Protein AF-A0A5N6JX85-F1 (afdb_monomer_lite)

pLDDT: mean 81.46, std 17.01, range [30.44, 97.75]

InterPro domains:
  IPR001138 Zn(2)Cys(6) fungal-type DNA-binding domain [PF00172] (10-37)
  IPR001138 Zn(2)Cys(6) fungal-type DNA-binding domain [PS50048] (9-37)
  IPR001138 Zn(2)Cys(6) fungal-type DNA-binding domain [SM00066] (4-48)
  IPR001138 Zn(2)Cys(6) fungal-type DNA-binding domain [cd00067] (6-37)
  IPR036864 Zn(2)-C6 fungal-type DNA-binding domain superfamily [G3DSA:4.10.240.10] (4-38)
  IPR036864 Zn(2)-C6 fungal-type DNA-binding domain superfamily [SSF57701] (8-40)

Sequence (309 aa):
MVGVATSKRCDNCRKRKKKCGEQRPSCAECIRSGWGCPGHLRFQSETLCASLLLQICELAVNVDKGKWSDLARGTAQLIQARGVHRYTDGFDLGMLESQLSYIVVQSAKSREDCFLHQPEWRVLLTTTSSWPSNAITPTELKSLKLRVELCSQLFQLPSILEEASSYDNRPSGSTSALDPILTNKTHRMYSNMKIWLHHAVEPHLISTPSNTTHDTIKYPDTIAGVVDCVANTTLLTLDKLLCLLYHGNISTHPINTLASPATVENWYRRASTAFEFVQTESTFAAKPLGIGISQFQSSIPKPLAMMNA

Foldseek 3Di:
DPDDPPDLAFPVCVVVVHDFCSDPPATPVCVVVVHDGPGHPLLDLVVLVVLVVVLLVLLVPDPDQPPSLPSLLVSLVSLPVNPLVSCDDQSSLVSVLVNLVSLLLNLLVVLHQRPCLDPSNVVSLVVGDPDPPVPDDPLVVLLSVLLSVLSNLSNCVSVLNSVLVVLVPDPPPDPQDQPVVSLVVLVVSLVVLVVCCVPRLQVSQQPDDDPDPDRDTHAPDLSSLLSLLVSLLSNLLSQQSNLCSVPVDPPPDQDPGPDDPVVNVVSVVRNVSSLVVNVVRDVSSNSVSVSSSCSSCVVDDDDPVVVVD

Secondary structure (DSSP, 8-state):
----------HHHHHTTPPP---SSS-HHHHHTT------GGGSHHHHHHHHHHHHHHHHH--SSSTTHHHHHHHHHHHHHH-GGG--SHHHHHHHHHHHHHHHHHHHHHT---GGGSHHHHHHTTS-----TTTS-HHHHHHHHHHHHHHHHHTTHHHHHHHHHHHHTS-TTS-----HHHHHHHHHHHHHHHHHIIIIIHHHH--S--SSSS-----SSHHHHHHHHHHHHHHHHHHHHHHHHHHSS--SSS---SS-HHHHHHHHHHHHHHHHHHHHH-HHHHHHHHHHHHHHHTTSPPPGGGT--

Organism: Monilinia laxa (NCBI:txid61186)

Radius of gyration: 22.37 Å; chains: 1; bounding box: 65×40×67 Å

Structure (mmCIF, N/CA/C/O backbone):
data_AF-A0A5N6JX85-F1
#
_entry.id   AF-A0A5N6JX85-F1
#
loop_
_atom_site.group_PDB
_atom_site.id
_atom_site.type_symbol
_atom_site.label_atom_id
_atom_site.label_alt_id
_atom_site.label_comp_id
_atom_site.label_asym_id
_atom_site.label_entity_id
_atom_site.label_seq_id
_atom_site.pdbx_PDB_ins_code
_atom_site.Cartn_x
_atom_site.Cartn_y
_atom_site.Cartn_z
_atom_site.occupancy
_atom_site.B_iso_or_equiv
_atom_site.auth_seq_id
_atom_site.auth_comp_id
_atom_site.auth_asym_id
_atom_site.auth_atom_id
_atom_site.pdbx_PDB_model_num
ATOM 1 N N . MET A 1 1 ? -27.010 -7.532 2.944 1.00 35.31 1 MET A N 1
ATOM 2 C CA . MET A 1 1 ? -26.350 -6.465 3.731 1.00 35.31 1 MET A CA 1
ATOM 3 C C . MET A 1 1 ? -27.315 -6.024 4.822 1.00 35.31 1 MET A C 1
ATOM 5 O O . MET A 1 1 ? -28.373 -5.504 4.497 1.00 35.31 1 MET A O 1
ATOM 9 N N . VAL A 1 2 ? -27.021 -6.315 6.089 1.00 36.50 2 VAL A N 1
ATOM 10 C CA . VAL A 1 2 ? -27.843 -5.860 7.226 1.00 36.50 2 VAL A CA 1
ATOM 11 C C . VAL A 1 2 ? -27.625 -4.351 7.386 1.00 36.50 2 VAL A C 1
ATOM 13 O O . VAL A 1 2 ? -26.490 -3.894 7.265 1.00 36.50 2 VAL A O 1
ATOM 16 N N . GLY A 1 3 ? -28.698 -3.577 7.577 1.00 35.12 3 GLY A N 1
ATOM 17 C CA . GLY A 1 3 ? -28.686 -2.111 7.529 1.00 35.12 3 GLY A CA 1
ATOM 18 C C . GLY A 1 3 ? -27.575 -1.481 8.373 1.00 35.12 3 GLY A C 1
ATOM 19 O O . GLY A 1 3 ? -27.566 -1.592 9.598 1.00 35.12 3 GLY A O 1
ATOM 20 N N . VAL A 1 4 ? -26.634 -0.807 7.708 1.00 51.16 4 VAL A N 1
ATOM 21 C CA . VAL A 1 4 ? -25.549 -0.074 8.365 1.00 51.16 4 VAL A CA 1
ATOM 22 C C . VAL A 1 4 ? -26.166 1.030 9.221 1.00 51.16 4 VAL A C 1
ATOM 24 O O . VAL A 1 4 ? -26.932 1.855 8.727 1.00 51.16 4 VAL A O 1
ATOM 27 N N . ALA A 1 5 ? -25.841 1.056 10.513 1.00 50.56 5 ALA A N 1
ATOM 28 C CA . ALA A 1 5 ? -26.326 2.089 11.419 1.00 50.56 5 ALA A CA 1
ATOM 29 C C . ALA A 1 5 ? -25.859 3.482 10.943 1.00 50.56 5 ALA A C 1
ATOM 31 O O . ALA A 1 5 ? -24.683 3.827 11.043 1.00 50.56 5 ALA A O 1
ATOM 32 N N . THR A 1 6 ? -26.793 4.294 10.442 1.00 59.19 6 THR A N 1
ATOM 33 C CA . THR A 1 6 ? -26.556 5.659 9.926 1.00 59.19 6 THR A CA 1
ATOM 34 C C . THR A 1 6 ? -26.497 6.728 11.022 1.00 59.19 6 THR A C 1
ATOM 36 O O . THR A 1 6 ? -26.183 7.889 10.765 1.00 59.19 6 THR A O 1
ATOM 39 N N . SER A 1 7 ? -26.810 6.363 12.266 1.00 69.44 7 SER A N 1
ATOM 40 C CA . SER A 1 7 ? -26.902 7.303 13.382 1.00 69.44 7 SER A CA 1
ATOM 41 C C . SER A 1 7 ? -25.519 7.737 13.866 1.00 69.44 7 SER A C 1
ATOM 43 O O . SER A 1 7 ? -24.867 6.969 14.559 1.00 69.44 7 SER A O 1
ATOM 45 N N . LYS A 1 8 ? -25.161 9.010 13.656 1.00 73.12 8 LYS A N 1
ATOM 46 C CA . LYS A 1 8 ? -23.950 9.673 14.192 1.00 73.12 8 LYS A CA 1
ATOM 47 C C . LYS A 1 8 ? -23.929 9.842 15.726 1.00 73.12 8 LYS A C 1
ATOM 49 O O . LYS A 1 8 ? -22.981 10.382 16.294 1.00 73.12 8 LYS A O 1
ATOM 54 N N . ARG A 1 9 ? -24.984 9.404 16.422 1.00 82.69 9 ARG A N 1
ATOM 55 C CA . ARG A 1 9 ? -25.127 9.533 17.879 1.00 82.69 9 ARG A CA 1
ATOM 56 C C . ARG A 1 9 ? -24.188 8.587 18.626 1.00 82.69 9 ARG A C 1
ATOM 58 O O . ARG A 1 9 ? -24.077 7.421 18.263 1.00 82.69 9 ARG A O 1
ATOM 65 N N . CYS A 1 10 ? -23.595 9.066 19.721 1.00 82.62 10 CYS A N 1
ATOM 66 C CA . CYS A 1 10 ? -22.880 8.196 20.649 1.00 82.62 10 CYS A CA 1
ATOM 67 C C . CYS A 1 10 ? -23.838 7.196 21.309 1.00 82.62 10 CYS A C 1
ATOM 69 O O . CYS A 1 10 ? -25.054 7.419 21.388 1.00 82.62 10 CYS A O 1
ATOM 71 N N . ASP A 1 11 ? -23.282 6.111 21.833 1.00 79.00 11 ASP A N 1
ATOM 72 C CA . ASP A 1 11 ? -24.075 5.014 22.381 1.00 79.00 11 ASP A CA 1
ATOM 73 C C . ASP A 1 11 ? -24.925 5.420 23.589 1.00 79.00 11 ASP A C 1
ATOM 75 O O . ASP A 1 11 ? -26.081 5.007 23.702 1.00 79.00 11 ASP A O 1
ATOM 79 N N . ASN A 1 12 ? -24.408 6.319 24.429 1.00 85.31 12 ASN A N 1
ATOM 80 C CA . ASN A 1 12 ? -25.157 6.884 25.550 1.00 85.31 12 ASN A CA 1
ATOM 81 C C . ASN A 1 12 ? -26.348 7.723 25.075 1.00 85.31 12 ASN A C 1
ATOM 83 O O . ASN A 1 12 ? -27.458 7.535 25.566 1.00 85.31 12 ASN A O 1
ATOM 87 N N . CYS A 1 13 ? -26.165 8.618 24.099 1.00 88.69 13 CYS A N 1
ATOM 88 C CA . CYS A 1 13 ? -27.271 9.407 23.545 1.00 88.69 13 CYS A CA 1
ATOM 89 C C . CYS A 1 13 ? -28.293 8.525 22.818 1.00 88.69 13 CYS A C 1
ATOM 91 O O . CYS A 1 13 ? -29.492 8.790 22.909 1.00 88.69 13 CYS A O 1
ATOM 93 N N . ARG A 1 14 ? -27.841 7.458 22.146 1.00 84.88 14 ARG A N 1
ATOM 94 C CA . ARG A 1 14 ? -28.710 6.469 21.497 1.00 84.88 14 ARG A CA 1
ATOM 95 C C . ARG A 1 14 ? -29.563 5.716 22.522 1.00 84.88 14 ARG A C 1
ATOM 97 O O . ARG A 1 14 ? -30.784 5.725 22.395 1.00 84.88 14 ARG A O 1
ATOM 104 N N . LYS A 1 15 ? -28.944 5.142 23.562 1.00 85.44 15 LYS A N 1
ATOM 105 C CA . LYS A 1 15 ? -29.638 4.432 24.656 1.00 85.44 15 LYS A CA 1
ATOM 106 C C . LYS A 1 15 ? -30.600 5.348 25.416 1.00 85.44 15 LYS A C 1
ATOM 108 O O . LYS A 1 15 ? -31.730 4.962 25.690 1.00 85.44 15 LYS A O 1
ATOM 113 N N . ARG A 1 16 ? -30.186 6.591 25.684 1.00 88.19 16 ARG A N 1
ATOM 114 C CA . ARG A 1 16 ? -30.999 7.610 26.374 1.00 88.19 16 ARG A CA 1
ATOM 115 C C . ARG A 1 16 ? -32.039 8.280 25.467 1.00 88.19 16 ARG A C 1
ATOM 117 O O . ARG A 1 16 ? -32.762 9.148 25.941 1.00 88.19 16 ARG A O 1
ATOM 124 N N . LYS A 1 17 ? -32.094 7.923 24.175 1.00 89.25 17 LYS A N 1
ATOM 125 C CA . LYS A 1 17 ? -32.973 8.520 23.152 1.00 89.25 17 LYS A CA 1
ATOM 126 C C . LYS A 1 17 ? -32.894 10.058 23.087 1.00 89.25 17 LYS A C 1
ATOM 128 O O . LYS A 1 17 ? -33.879 10.718 22.774 1.00 89.25 17 LYS A O 1
ATOM 133 N N . LYS A 1 18 ? -31.714 10.639 23.337 1.00 88.56 18 LYS A N 1
ATOM 134 C CA . LYS A 1 18 ? -31.466 12.093 23.268 1.00 88.56 18 LYS A CA 1
ATOM 135 C C . LYS A 1 18 ? -30.704 12.486 21.999 1.00 88.56 18 LYS A C 1
ATOM 137 O O . LYS A 1 18 ? -30.032 11.657 21.375 1.00 88.56 18 LYS A O 1
ATOM 142 N N . LYS A 1 19 ? -30.792 13.765 21.614 1.00 88.38 19 LYS A N 1
ATOM 143 C CA . LYS A 1 19 ? -29.980 14.330 20.525 1.00 88.38 19 LYS A CA 1
ATOM 144 C C . LYS A 1 19 ? -28.510 14.319 20.951 1.00 88.38 19 LYS A C 1
ATOM 146 O O . LYS A 1 19 ? -28.166 14.822 22.016 1.00 88.38 19 LYS A O 1
ATOM 151 N N . CYS A 1 20 ? -27.654 13.702 20.141 1.00 88.75 20 CYS A N 1
ATOM 152 C CA . CYS A 1 20 ? -26.216 13.745 20.371 1.00 88.75 20 CYS A CA 1
ATOM 153 C C . CYS A 1 20 ? -25.688 15.088 19.878 1.00 88.75 20 CYS A C 1
ATOM 155 O O . CYS A 1 20 ? -26.103 15.552 18.820 1.00 88.75 20 CYS A O 1
ATOM 157 N N . GLY A 1 21 ? -24.765 15.688 20.623 1.00 86.88 21 GLY A N 1
ATOM 158 C CA . GLY A 1 21 ? -24.060 16.872 20.139 1.00 86.88 21 GLY A CA 1
ATOM 159 C C . GLY A 1 21 ? -22.993 16.557 19.080 1.00 86.88 21 GLY A C 1
ATOM 160 O O . GLY A 1 21 ? -22.504 17.471 18.435 1.00 86.88 21 GLY A O 1
ATOM 161 N N . GLU A 1 22 ? -22.640 15.278 18.899 1.00 82.69 22 GLU A N 1
ATOM 162 C CA . GLU A 1 22 ? -21.688 14.772 17.889 1.00 82.69 22 GLU A CA 1
ATOM 163 C C . GLU A 1 22 ? -20.259 15.342 17.977 1.00 82.69 22 GLU A C 1
ATOM 165 O O . GLU A 1 22 ? -19.408 14.991 17.161 1.00 82.69 22 GLU A O 1
ATOM 170 N N . GLN A 1 23 ? -19.957 16.146 19.002 1.00 81.25 23 GLN A N 1
ATOM 171 C CA . GLN A 1 23 ? -18.601 16.622 19.259 1.00 81.25 23 GLN A CA 1
ATOM 172 C C . GLN A 1 23 ? -17.665 15.457 19.605 1.00 81.25 23 GLN A C 1
ATOM 174 O O . GLN A 1 23 ? -18.074 14.440 20.179 1.00 81.25 23 GLN A O 1
ATOM 179 N N . ARG A 1 24 ? -16.389 15.632 19.255 1.00 70.38 24 ARG A N 1
ATOM 180 C CA . ARG A 1 24 ? -15.295 14.692 19.523 1.00 70.38 24 ARG A CA 1
ATOM 181 C C . ARG A 1 24 ? -14.325 15.315 20.538 1.00 70.38 24 ARG A C 1
ATOM 183 O O . ARG A 1 24 ? -14.149 16.529 20.491 1.00 70.38 24 ARG A O 1
ATOM 190 N N . PRO A 1 25 ? -13.694 14.524 21.432 1.00 71.69 25 PRO A N 1
ATOM 191 C CA . PRO A 1 25 ? -13.845 13.073 21.632 1.00 71.69 25 PRO A CA 1
ATOM 192 C C . PRO A 1 25 ? -15.135 12.678 22.378 1.00 71.69 25 PRO A C 1
ATOM 194 O O . PRO A 1 25 ? -15.571 11.530 22.284 1.00 71.69 25 PRO A O 1
ATOM 197 N N . SER A 1 26 ? -15.775 13.638 23.048 1.00 83.31 26 SER A N 1
ATOM 198 C CA . SER A 1 26 ? -16.990 13.453 23.844 1.00 83.31 26 SER A CA 1
ATOM 199 C C . SER A 1 26 ? -18.080 14.423 23.404 1.00 83.31 26 SER A C 1
ATOM 201 O O . SER A 1 26 ? -17.808 15.601 23.181 1.00 83.31 26 SER A O 1
ATOM 203 N N . CYS A 1 27 ? -19.329 13.956 23.318 1.00 88.50 27 CYS A N 1
ATOM 204 C CA . CYS A 1 27 ? -20.438 14.834 22.961 1.00 88.50 27 CYS A CA 1
ATOM 205 C C . CYS A 1 27 ? -20.859 15.712 24.149 1.00 88.50 27 CYS A C 1
ATOM 207 O O . CYS A 1 27 ? -20.809 15.289 25.309 1.00 88.50 27 CYS A O 1
ATOM 209 N N . ALA A 1 28 ? -21.356 16.911 23.851 1.00 90.06 28 ALA A N 1
ATOM 210 C CA . ALA A 1 28 ? -21.779 17.893 24.844 1.00 90.06 28 ALA A CA 1
ATOM 211 C C . ALA A 1 28 ? -22.843 17.345 25.809 1.00 90.06 28 ALA A C 1
ATOM 213 O O . ALA A 1 28 ? -22.856 17.705 26.980 1.00 90.06 28 ALA A O 1
ATOM 214 N N . GLU A 1 29 ? -23.715 16.445 25.345 1.00 91.38 29 GLU A N 1
ATOM 215 C CA . GLU A 1 29 ? -24.760 15.850 26.184 1.00 91.38 29 GLU A CA 1
ATOM 216 C C . GLU A 1 29 ? -24.189 14.878 27.227 1.00 91.38 29 GLU A C 1
ATOM 218 O O . GLU A 1 29 ? -24.650 14.854 28.369 1.00 91.38 29 GLU A O 1
ATOM 223 N N . CYS A 1 30 ? -23.175 14.090 26.860 1.00 90.50 30 CYS A N 1
ATOM 224 C CA . CYS A 1 30 ? -22.483 13.212 27.801 1.00 90.50 30 CYS A CA 1
ATOM 225 C C . CYS A 1 30 ? -21.664 14.018 28.809 1.00 90.50 30 CYS A C 1
ATOM 227 O O . CYS A 1 30 ? -21.793 13.753 30.002 1.00 90.50 30 CYS A O 1
ATOM 229 N N . ILE A 1 31 ? -20.940 15.045 28.343 1.00 88.94 31 ILE A N 1
ATOM 230 C CA . ILE A 1 31 ? -20.183 15.967 29.206 1.00 88.94 31 ILE A CA 1
ATOM 231 C C . ILE A 1 31 ? -21.122 16.629 30.218 1.00 88.94 31 ILE A C 1
ATOM 233 O O . ILE A 1 31 ? -20.900 16.527 31.420 1.00 88.94 31 ILE A O 1
ATOM 237 N N . ARG A 1 32 ? -22.229 17.226 29.753 1.00 91.38 32 ARG A N 1
ATOM 238 C CA . ARG A 1 32 ? -23.202 17.905 30.625 1.00 91.38 32 ARG A CA 1
ATOM 239 C C . ARG A 1 32 ? -23.859 16.961 31.627 1.00 91.38 32 ARG A C 1
ATOM 241 O O . ARG A 1 32 ? -24.232 17.378 32.713 1.00 91.38 32 ARG A O 1
ATOM 248 N N . SER A 1 33 ? -24.026 15.694 31.258 1.00 89.50 33 SER A N 1
ATOM 249 C CA . SER A 1 33 ? -24.612 14.697 32.154 1.00 89.50 33 SER A CA 1
ATOM 250 C C . SER A 1 33 ? -23.603 14.118 33.155 1.00 89.50 33 SER A C 1
ATOM 252 O O . SER A 1 33 ? -24.020 13.339 34.005 1.00 89.50 33 SER A O 1
ATOM 254 N N . GLY A 1 34 ? -22.305 14.423 33.032 1.00 86.50 34 GLY A N 1
ATOM 255 C CA . GLY A 1 34 ? -21.243 13.827 33.852 1.00 86.50 34 GLY A CA 1
ATOM 256 C C . GLY A 1 34 ? -20.908 12.371 33.502 1.00 86.50 34 GLY A C 1
ATOM 257 O O . GLY A 1 34 ? -20.285 11.681 34.300 1.00 86.50 34 GLY A O 1
ATOM 258 N N . TRP A 1 35 ? -21.323 11.874 32.329 1.00 82.25 35 TRP A N 1
ATOM 259 C CA . TRP A 1 35 ? -21.053 10.494 31.902 1.00 82.25 35 TRP A CA 1
ATOM 260 C C . TRP A 1 35 ? -19.868 10.446 30.942 1.00 82.25 35 TRP A C 1
ATOM 262 O O . TRP A 1 35 ? -19.796 11.242 30.002 1.00 82.25 35 TRP A O 1
ATOM 272 N N . GLY A 1 36 ? -19.016 9.427 31.088 1.00 78.38 36 GLY A N 1
ATOM 273 C CA . GLY A 1 36 ? -18.031 9.078 30.067 1.00 78.38 36 GLY A CA 1
ATOM 274 C C . GLY A 1 36 ? -18.731 8.811 28.734 1.00 78.38 36 GLY A C 1
ATOM 275 O O . GLY A 1 36 ? -19.603 7.945 28.639 1.00 78.38 36 GLY A O 1
ATOM 276 N N . CYS A 1 37 ? -18.410 9.593 27.704 1.00 81.19 37 CYS A N 1
ATOM 277 C CA . CYS A 1 37 ? -18.964 9.388 26.373 1.00 81.19 37 CYS A CA 1
ATOM 278 C C . CYS A 1 37 ? -18.225 8.209 25.724 1.00 81.19 37 CYS A C 1
ATOM 280 O O . CYS A 1 37 ? -17.050 8.372 25.409 1.00 81.19 37 CYS A O 1
ATOM 282 N N . PRO A 1 38 ? -18.876 7.068 25.422 1.00 68.56 38 PRO A N 1
ATOM 283 C CA . PRO A 1 38 ? -18.222 5.940 24.744 1.00 68.56 38 PRO A CA 1
ATOM 284 C C . PRO A 1 38 ? -17.856 6.261 23.283 1.00 68.56 38 PRO A C 1
ATOM 286 O O . PRO A 1 38 ? -17.475 5.383 22.513 1.00 68.56 38 PRO A O 1
ATOM 289 N N . GLY A 1 39 ? -18.047 7.513 22.860 1.00 69.50 39 GLY A N 1
ATOM 290 C CA . GLY A 1 39 ? -18.007 7.908 21.469 1.00 69.50 39 GLY A CA 1
ATOM 291 C C . GLY A 1 39 ? -19.010 7.108 20.642 1.00 69.50 39 GLY A C 1
ATOM 292 O O . GLY A 1 39 ? -20.064 6.670 21.114 1.00 69.50 39 GLY A O 1
ATOM 293 N N . HIS A 1 40 ? -18.681 6.940 19.374 1.00 69.94 40 HIS A N 1
ATOM 294 C CA . HIS A 1 40 ? -19.443 6.119 18.452 1.00 69.94 40 HIS A CA 1
ATOM 295 C C . HIS A 1 40 ? -18.774 4.740 18.411 1.00 69.94 40 HIS A C 1
ATOM 297 O O . HIS A 1 40 ? -17.629 4.670 17.974 1.00 69.94 40 HIS A O 1
ATOM 303 N N . LEU A 1 41 ? -19.458 3.659 18.830 1.00 70.56 41 LEU A N 1
ATOM 304 C CA . LEU A 1 41 ? -18.875 2.298 18.884 1.00 70.56 41 LEU A CA 1
ATOM 305 C C . LEU A 1 41 ? -18.171 1.896 17.580 1.00 70.56 41 LEU A C 1
ATOM 307 O O . LEU A 1 41 ? -17.103 1.308 17.606 1.00 70.56 41 LEU A O 1
ATOM 311 N N . ARG A 1 42 ? -18.736 2.318 16.444 1.00 76.12 42 ARG A N 1
ATOM 312 C CA . ARG A 1 42 ? -18.157 2.190 15.099 1.00 76.12 42 ARG A CA 1
ATOM 313 C C . ARG A 1 42 ? -16.676 2.589 15.002 1.00 76.12 42 ARG A C 1
ATOM 315 O O . ARG A 1 42 ? -15.986 2.051 14.155 1.00 76.12 42 ARG A O 1
ATOM 322 N N . PHE A 1 43 ? -16.195 3.534 15.809 1.00 84.69 43 PHE A N 1
ATOM 323 C CA . PHE A 1 43 ? -14.820 4.049 15.768 1.00 84.69 43 PHE A CA 1
ATOM 324 C C . PHE A 1 43 ? -13.954 3.556 16.938 1.00 84.69 43 PHE A C 1
ATOM 326 O O . PHE A 1 43 ? -12.941 4.186 17.237 1.00 84.69 43 PHE A O 1
ATOM 333 N N . GLN A 1 44 ? -14.353 2.473 17.610 1.00 87.69 44 GLN A N 1
ATOM 334 C CA . GLN A 1 44 ? -13.542 1.800 18.631 1.00 87.69 44 GLN A CA 1
ATOM 335 C C . GLN A 1 44 ? -12.494 0.897 17.986 1.00 87.69 44 GLN A C 1
ATOM 337 O O . GLN A 1 44 ? -12.701 0.397 16.875 1.00 87.69 44 GLN A O 1
ATOM 342 N N . SER A 1 45 ? -11.334 0.752 18.616 1.00 93.12 45 SER A N 1
ATOM 343 C CA . SER A 1 45 ? -10.170 0.058 18.044 1.00 93.12 45 SER A CA 1
ATOM 344 C C . SER A 1 45 ? -10.474 -1.420 17.770 1.00 93.12 45 SER A C 1
ATOM 346 O O . SER A 1 45 ? -10.099 -1.937 16.722 1.00 93.12 45 SER A O 1
ATOM 348 N N . GLU A 1 46 ? -11.322 -2.050 18.584 1.00 93.88 46 GLU A N 1
ATOM 349 C CA . GLU A 1 46 ? -11.836 -3.409 18.374 1.00 93.88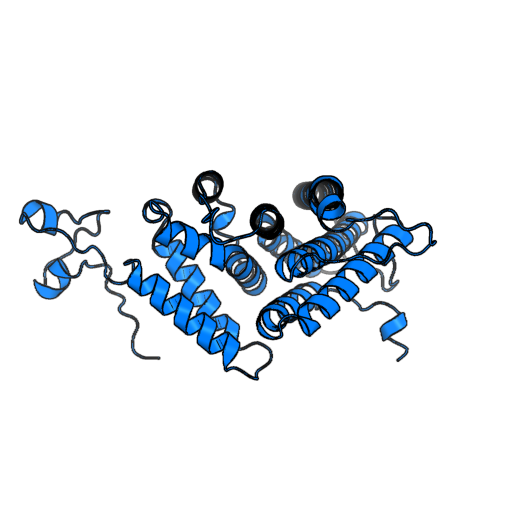 46 GLU A CA 1
ATOM 350 C C . GLU A 1 46 ? -12.702 -3.524 17.114 1.00 93.88 46 GLU A C 1
ATOM 352 O O . GLU A 1 46 ? -12.683 -4.554 16.448 1.00 93.88 46 GLU A O 1
ATOM 357 N N . THR A 1 47 ? -13.441 -2.470 16.746 1.00 93.50 47 THR A N 1
ATOM 358 C CA . THR A 1 47 ? -14.235 -2.476 15.503 1.00 93.50 47 THR A CA 1
ATOM 359 C C . THR A 1 47 ? -13.331 -2.418 14.276 1.00 93.50 47 THR A C 1
ATOM 361 O O . THR A 1 47 ? -13.598 -3.103 13.289 1.00 93.50 47 THR A O 1
ATOM 364 N N . LEU A 1 48 ? -12.250 -1.631 14.334 1.00 95.69 48 LEU A N 1
ATOM 365 C CA . LEU A 1 48 ? -11.245 -1.630 13.272 1.00 95.69 48 LEU A CA 1
ATOM 366 C C . LEU A 1 48 ? -10.544 -2.991 13.205 1.00 95.69 48 LEU A C 1
ATOM 368 O O . LEU A 1 48 ? -10.503 -3.583 12.133 1.00 95.69 48 LEU A O 1
ATOM 372 N N . CYS A 1 49 ? -10.097 -3.527 14.341 1.00 97.19 49 CYS A N 1
ATOM 373 C CA . CYS A 1 49 ? -9.467 -4.843 14.422 1.00 97.19 49 CYS A CA 1
ATOM 374 C C . CYS A 1 49 ? -10.365 -5.948 13.842 1.00 97.19 49 CYS A C 1
ATOM 376 O O . CYS A 1 49 ? -9.927 -6.714 12.988 1.00 97.19 49 CYS A O 1
ATOM 378 N N . ALA A 1 50 ? -11.650 -5.978 14.206 1.00 96.44 50 ALA A N 1
ATOM 379 C CA . ALA A 1 50 ? -12.611 -6.919 13.635 1.00 96.44 50 ALA A CA 1
ATOM 380 C C . ALA A 1 50 ? -12.749 -6.760 12.109 1.00 96.44 50 ALA A C 1
ATOM 382 O O . ALA A 1 50 ? -12.772 -7.760 11.396 1.00 96.44 50 ALA A O 1
ATOM 383 N N . SER A 1 51 ? -12.785 -5.523 11.594 1.00 95.75 51 SER A N 1
ATOM 384 C CA . SER A 1 51 ? -12.793 -5.252 10.145 1.00 95.75 51 SER A CA 1
ATOM 385 C C . SER A 1 51 ? -11.546 -5.812 9.452 1.00 95.75 51 SER A C 1
ATOM 387 O O . SER A 1 51 ? -11.655 -6.435 8.398 1.00 95.75 51 SER A O 1
ATOM 389 N N . LEU A 1 52 ? -10.370 -5.640 10.065 1.00 95.50 52 LEU A N 1
ATOM 390 C CA . LEU A 1 52 ? -9.101 -6.161 9.551 1.00 95.50 52 LEU A CA 1
ATOM 391 C C . LEU A 1 52 ? -9.056 -7.686 9.546 1.00 95.50 52 LEU A C 1
ATOM 393 O O . LEU A 1 52 ? -8.652 -8.280 8.549 1.00 95.50 52 LEU A O 1
ATOM 397 N N . LEU A 1 53 ? -9.502 -8.324 10.627 1.00 94.88 53 LEU A N 1
ATOM 398 C CA . LEU A 1 53 ? -9.571 -9.781 10.715 1.00 94.88 53 LEU A CA 1
ATOM 399 C C . LEU A 1 53 ? -10.513 -10.352 9.651 1.00 94.88 53 LEU A C 1
ATOM 401 O O . LEU A 1 53 ? -10.145 -11.299 8.962 1.00 94.88 53 LEU A O 1
ATOM 405 N N . LEU A 1 54 ? -11.685 -9.742 9.450 1.00 92.75 54 LEU A N 1
ATOM 406 C CA . LEU A 1 54 ? -12.623 -10.158 8.403 1.00 92.75 54 LEU A CA 1
ATOM 407 C C . LEU A 1 54 ? -12.035 -9.985 6.998 1.00 92.75 54 LEU A C 1
ATOM 409 O O . LEU A 1 54 ? -12.168 -10.888 6.175 1.00 92.75 54 LEU A O 1
ATOM 413 N N . GLN A 1 55 ? -11.348 -8.873 6.734 1.00 91.69 55 GLN A N 1
ATOM 414 C CA . GLN A 1 55 ? -10.634 -8.651 5.474 1.00 91.69 55 GLN A CA 1
ATOM 415 C C . GLN A 1 55 ? -9.543 -9.711 5.239 1.00 91.69 55 GLN A C 1
ATOM 417 O O . GLN A 1 55 ? -9.409 -10.221 4.127 1.00 91.69 55 GLN A O 1
ATOM 422 N N . ILE A 1 56 ? -8.777 -10.074 6.273 1.00 89.75 56 ILE A N 1
ATOM 423 C CA . ILE A 1 56 ? -7.753 -11.129 6.199 1.00 89.75 56 ILE A CA 1
ATOM 424 C C . ILE A 1 56 ? -8.397 -12.493 5.929 1.00 89.75 56 ILE A C 1
ATOM 426 O O . ILE A 1 56 ? -7.921 -13.229 5.065 1.00 89.75 56 ILE A O 1
ATOM 430 N N . CYS A 1 57 ? -9.495 -12.824 6.615 1.00 89.31 57 CYS A N 1
ATOM 431 C CA . CYS A 1 57 ? -10.249 -14.052 6.369 1.00 89.31 57 CYS A CA 1
ATOM 432 C C . CYS A 1 57 ? -10.791 -14.103 4.938 1.00 89.31 57 CYS A C 1
ATOM 434 O O . CYS A 1 57 ? -10.687 -15.139 4.283 1.00 89.31 57 CYS A O 1
ATOM 436 N N . GLU A 1 58 ? -11.323 -12.992 4.428 1.00 87.38 58 GLU A N 1
ATOM 437 C CA . GLU A 1 58 ? -11.796 -12.905 3.049 1.00 87.38 58 GLU A CA 1
ATOM 438 C C . GLU A 1 58 ? -10.656 -13.144 2.055 1.00 87.38 58 GLU A C 1
ATOM 440 O O . GLU A 1 58 ? -10.829 -13.922 1.120 1.00 87.38 58 GLU A O 1
ATOM 445 N N . LEU A 1 59 ? -9.474 -12.564 2.281 1.00 85.19 59 LEU A N 1
ATOM 446 C CA . LEU A 1 59 ? -8.297 -12.791 1.438 1.00 85.19 59 LEU A CA 1
ATOM 447 C C . LEU A 1 59 ? -7.790 -14.247 1.498 1.00 85.19 59 LEU A C 1
ATOM 449 O O . LEU A 1 59 ? -7.378 -14.817 0.478 1.00 85.19 59 LEU A O 1
ATOM 453 N N . ALA A 1 60 ? -7.827 -14.858 2.684 1.00 84.44 60 ALA A N 1
ATOM 454 C CA . ALA A 1 60 ? -7.401 -16.238 2.892 1.00 84.44 60 ALA A CA 1
ATOM 455 C C . ALA A 1 60 ? -8.344 -17.232 2.196 1.00 84.44 60 ALA A C 1
ATOM 457 O O . ALA A 1 60 ? -7.879 -18.101 1.456 1.00 84.44 60 ALA A O 1
ATOM 458 N N . VAL A 1 61 ? -9.655 -17.075 2.396 1.00 83.12 61 VAL A N 1
ATOM 459 C CA . VAL A 1 61 ? -10.675 -18.049 1.979 1.00 83.12 61 VAL A CA 1
ATOM 460 C C . VAL A 1 61 ? -11.126 -17.849 0.533 1.00 83.12 61 VAL A C 1
ATOM 462 O O . VAL A 1 61 ? -11.432 -18.835 -0.137 1.00 83.12 61 VAL A O 1
ATOM 465 N N . ASN A 1 62 ? -11.157 -16.616 0.006 1.00 76.06 62 ASN A N 1
ATOM 466 C CA . ASN A 1 62 ? -11.598 -16.425 -1.375 1.00 76.06 62 ASN A CA 1
ATOM 467 C C . ASN A 1 62 ? -10.620 -17.059 -2.371 1.00 76.06 62 ASN A C 1
ATOM 469 O O . ASN A 1 62 ? -9.423 -16.744 -2.422 1.00 76.06 62 ASN A O 1
ATOM 473 N N . VAL A 1 63 ? -11.195 -17.914 -3.213 1.00 65.94 63 VAL A N 1
ATOM 474 C CA . VAL A 1 63 ? -10.573 -18.476 -4.416 1.00 65.94 63 VAL A CA 1
ATOM 475 C C . VAL A 1 63 ? -10.696 -17.488 -5.594 1.00 65.94 63 VAL A C 1
ATOM 477 O O . VAL A 1 63 ? -9.927 -17.554 -6.550 1.00 65.94 63 VAL A O 1
ATOM 480 N N . ASP A 1 64 ? -11.622 -16.523 -5.505 1.00 56.38 64 ASP A N 1
ATOM 481 C CA . ASP A 1 64 ? -11.991 -15.621 -6.599 1.00 56.38 64 ASP A CA 1
ATOM 482 C C . ASP A 1 64 ? -11.021 -14.444 -6.833 1.00 56.38 64 ASP A C 1
ATOM 484 O O . ASP A 1 64 ? -10.600 -13.721 -5.923 1.00 56.38 64 ASP A O 1
ATOM 488 N N . LYS A 1 65 ? -10.773 -14.187 -8.124 1.00 56.56 65 LYS A N 1
ATOM 489 C CA . LYS A 1 65 ? -9.875 -13.181 -8.723 1.00 56.56 65 LYS A CA 1
ATOM 490 C C . LYS A 1 65 ? -10.354 -11.715 -8.584 1.00 56.56 65 LYS A C 1
ATOM 492 O O . LYS A 1 65 ? -10.358 -10.986 -9.571 1.00 56.56 65 LYS A O 1
ATOM 497 N N . GLY A 1 66 ? -10.774 -11.253 -7.398 1.00 54.34 66 GLY A N 1
ATOM 498 C CA . GLY A 1 66 ? -10.940 -9.800 -7.152 1.00 54.34 66 GLY A CA 1
ATOM 499 C C . GLY A 1 66 ? -12.076 -9.329 -6.237 1.00 54.34 66 GLY A C 1
ATOM 500 O O . GLY A 1 66 ? -12.117 -8.141 -5.902 1.00 54.34 66 GLY A O 1
ATOM 501 N N . LYS A 1 67 ? -12.972 -10.216 -5.784 1.00 62.81 67 LYS A N 1
ATOM 502 C CA . LYS A 1 67 ? -14.078 -9.845 -4.873 1.00 62.81 67 LYS A CA 1
ATOM 503 C C . LYS A 1 67 ? -13.651 -9.572 -3.426 1.00 62.81 67 LYS A C 1
ATOM 505 O O . LYS A 1 67 ? -14.410 -8.969 -2.690 1.00 62.81 67 LYS A O 1
ATOM 510 N N . TRP A 1 68 ? -12.420 -9.911 -3.040 1.00 67.31 68 TRP A N 1
ATOM 511 C CA . TRP A 1 68 ? -11.889 -9.609 -1.699 1.00 67.31 68 TRP A CA 1
ATOM 512 C C . TRP A 1 68 ? -11.608 -8.113 -1.452 1.00 67.31 68 TRP A C 1
ATOM 514 O O . TRP A 1 68 ? -11.198 -7.698 -0.372 1.00 67.31 68 TRP A O 1
ATOM 524 N N . SER A 1 69 ? -11.758 -7.272 -2.476 1.00 73.25 69 SER A N 1
ATOM 525 C CA . SER A 1 69 ? -11.454 -5.843 -2.359 1.00 73.25 69 SER A CA 1
ATOM 526 C C . SER A 1 69 ? -12.546 -5.040 -1.646 1.00 73.25 69 SER A C 1
ATOM 528 O O . SER A 1 69 ? -12.268 -3.933 -1.184 1.00 73.25 69 SER A O 1
ATOM 530 N N . ASP A 1 70 ? -13.757 -5.583 -1.508 1.00 82.38 70 ASP A N 1
ATOM 531 C CA . ASP A 1 70 ? -14.887 -4.851 -0.931 1.00 82.38 70 ASP A CA 1
ATOM 532 C C . ASP A 1 70 ? -14.709 -4.620 0.577 1.00 82.38 70 ASP A C 1
ATOM 534 O O . ASP A 1 70 ? -14.894 -3.490 1.046 1.00 82.38 70 ASP A O 1
ATOM 538 N N . LEU A 1 71 ? -14.264 -5.631 1.340 1.00 88.38 71 LEU A N 1
ATOM 539 C CA . LEU A 1 71 ? -13.936 -5.425 2.756 1.00 88.38 71 LEU A CA 1
ATOM 540 C C . LEU A 1 71 ? -12.725 -4.512 2.924 1.00 88.38 71 LEU A C 1
ATOM 542 O O . LEU A 1 71 ? -12.748 -3.646 3.795 1.00 88.38 71 LEU A O 1
ATOM 546 N N . ALA A 1 72 ? -11.711 -4.630 2.061 1.00 89.44 72 ALA A N 1
ATOM 547 C CA . ALA A 1 72 ? -10.565 -3.721 2.083 1.00 89.44 72 ALA A CA 1
ATOM 548 C C . ALA A 1 72 ? -10.990 -2.254 1.876 1.00 89.44 72 ALA A C 1
ATOM 550 O O . ALA A 1 72 ? -10.500 -1.360 2.571 1.00 89.44 72 ALA A O 1
ATOM 551 N N . ARG A 1 73 ? -11.956 -1.994 0.982 1.00 90.44 73 ARG A N 1
ATOM 552 C CA . ARG A 1 73 ? -12.543 -0.656 0.804 1.00 90.44 73 ARG A CA 1
ATOM 553 C C . ARG A 1 73 ? -13.312 -0.204 2.047 1.00 90.44 73 ARG A C 1
ATOM 555 O O . ARG A 1 73 ? -13.136 0.932 2.488 1.00 90.44 73 ARG A O 1
ATOM 562 N N . GLY A 1 74 ? -14.127 -1.079 2.637 1.00 92.12 74 GLY A N 1
ATOM 563 C CA . GLY A 1 74 ? -14.855 -0.788 3.878 1.00 92.12 74 GLY A CA 1
ATOM 564 C C . GLY A 1 74 ? -13.924 -0.447 5.049 1.00 92.12 74 GLY A C 1
ATOM 565 O O . GLY A 1 74 ? -14.152 0.539 5.755 1.00 92.12 74 GLY A O 1
ATOM 566 N N . THR A 1 75 ? -12.834 -1.202 5.204 1.00 95.00 75 THR A N 1
ATOM 567 C CA . THR A 1 75 ? -11.765 -0.935 6.174 1.00 95.00 75 THR A CA 1
ATOM 568 C C . THR A 1 75 ? -11.120 0.428 5.923 1.00 95.00 75 THR A C 1
ATOM 570 O O . THR A 1 75 ? -10.989 1.215 6.860 1.00 95.00 75 THR A O 1
ATOM 573 N N . ALA A 1 76 ? -10.757 0.753 4.678 1.00 95.06 76 ALA A N 1
ATOM 574 C CA . ALA A 1 76 ? -10.154 2.046 4.341 1.00 95.06 76 ALA A CA 1
ATOM 575 C C . ALA A 1 76 ? -11.079 3.225 4.701 1.00 95.06 76 ALA A C 1
ATOM 577 O O . ALA A 1 76 ? -10.649 4.185 5.345 1.00 95.06 76 ALA A O 1
ATOM 578 N N . GLN A 1 77 ? -12.370 3.122 4.372 1.00 93.88 77 GLN A N 1
ATOM 579 C CA . GLN A 1 77 ? -13.376 4.124 4.743 1.00 93.88 77 GLN A CA 1
ATOM 580 C C . GLN A 1 77 ? -13.551 4.236 6.261 1.00 93.88 77 GLN A C 1
ATOM 582 O O . GLN A 1 77 ? -13.745 5.333 6.790 1.00 93.88 77 GLN A O 1
ATOM 587 N N . LEU A 1 78 ? -13.483 3.114 6.982 1.00 94.44 78 LEU A N 1
ATOM 588 C CA . LEU A 1 78 ? -13.524 3.114 8.439 1.00 94.44 78 LEU A CA 1
ATOM 589 C C . LEU A 1 78 ? -12.300 3.829 9.026 1.00 94.44 78 LEU A C 1
ATOM 591 O O . LEU A 1 78 ? -12.470 4.677 9.904 1.00 94.44 78 LEU A O 1
ATOM 595 N N . ILE A 1 79 ? -11.100 3.537 8.518 1.00 96.00 79 ILE A N 1
ATOM 596 C CA . ILE A 1 79 ? -9.847 4.186 8.927 1.00 96.00 79 ILE A CA 1
ATOM 597 C C . ILE A 1 79 ? -9.946 5.700 8.746 1.00 96.00 79 ILE A C 1
ATOM 599 O O . ILE A 1 79 ? -9.696 6.445 9.698 1.00 96.00 79 ILE A O 1
ATOM 603 N N . GLN A 1 80 ? -10.386 6.148 7.568 1.00 95.00 80 GLN A N 1
ATOM 604 C CA . GLN A 1 80 ? -10.574 7.565 7.265 1.00 95.00 80 GLN A CA 1
ATOM 605 C C . GLN A 1 80 ? -11.614 8.211 8.196 1.00 95.00 80 GLN A C 1
ATOM 607 O O . GLN A 1 80 ? -11.373 9.279 8.761 1.00 95.00 80 GLN A O 1
ATOM 612 N N . ALA A 1 81 ? -12.756 7.550 8.421 1.00 90.12 81 ALA A N 1
ATOM 613 C CA . ALA A 1 81 ? -13.848 8.080 9.240 1.00 90.12 81 ALA A CA 1
ATOM 614 C C . ALA A 1 81 ? -13.513 8.178 10.743 1.00 90.12 81 ALA A C 1
ATOM 616 O O . ALA A 1 81 ? -14.021 9.084 11.426 1.00 90.12 81 ALA A O 1
ATOM 617 N N . ARG A 1 82 ? -12.652 7.279 11.255 1.00 90.81 82 ARG A N 1
ATOM 618 C CA . ARG A 1 82 ? -12.075 7.368 12.613 1.00 90.81 82 ARG A CA 1
ATOM 619 C C . ARG A 1 82 ? -11.319 8.685 12.794 1.00 90.81 82 ARG A C 1
ATOM 621 O O . ARG A 1 82 ? -11.483 9.332 13.828 1.00 90.81 82 ARG A O 1
ATOM 628 N N . GLY A 1 83 ? -10.598 9.113 11.756 1.00 90.25 83 GLY A N 1
ATOM 629 C CA . GLY A 1 83 ? -9.806 10.339 11.711 1.00 90.25 83 GLY A CA 1
ATOM 630 C C . GLY A 1 83 ? -8.462 10.221 12.434 1.00 90.25 83 GLY A C 1
ATOM 631 O O . GLY A 1 83 ? -8.319 9.444 13.375 1.00 90.25 83 GLY A O 1
ATOM 632 N N . VAL A 1 84 ? -7.500 11.047 12.015 1.00 91.69 84 VAL A N 1
ATOM 633 C CA . VAL A 1 84 ? -6.089 11.012 12.452 1.00 91.69 84 VAL A CA 1
ATOM 634 C C . VAL A 1 84 ? -5.903 11.014 13.981 1.00 91.69 84 VAL A C 1
ATOM 636 O O . VAL A 1 84 ? -5.099 10.261 14.511 1.00 91.69 84 VAL A O 1
ATOM 639 N N . HIS A 1 85 ? -6.721 11.776 14.713 1.00 89.50 85 HIS A N 1
ATOM 640 C CA . HIS A 1 85 ? -6.672 11.915 16.178 1.00 89.50 85 HIS A CA 1
ATOM 641 C C . HIS A 1 85 ? -6.933 10.628 16.984 1.00 89.50 85 HIS A C 1
ATOM 643 O O . HIS A 1 85 ? -6.823 10.666 18.206 1.00 89.50 85 HIS A O 1
ATOM 649 N N . ARG A 1 86 ? -7.342 9.522 16.347 1.00 89.75 86 ARG A N 1
ATOM 650 C CA . ARG A 1 86 ? -7.567 8.229 17.021 1.00 89.75 86 ARG A CA 1
ATOM 651 C C . ARG A 1 86 ? -6.390 7.264 16.930 1.00 89.75 86 ARG A C 1
ATOM 653 O O . ARG A 1 86 ? -6.480 6.179 17.481 1.00 89.75 86 ARG A O 1
ATOM 660 N N . TYR A 1 87 ? -5.319 7.638 16.243 1.00 92.31 87 TYR A N 1
ATOM 661 C CA . TYR A 1 87 ? -4.127 6.810 16.092 1.00 92.31 87 TYR A CA 1
ATOM 662 C C . TYR A 1 87 ? -3.044 7.320 17.037 1.00 92.31 87 TYR A C 1
ATOM 664 O O . TYR A 1 87 ? -2.110 7.995 16.623 1.00 92.31 87 TYR A O 1
ATOM 672 N N . THR A 1 88 ? -3.235 7.083 18.334 1.00 88.69 88 THR A N 1
ATOM 673 C CA . THR A 1 88 ? -2.392 7.665 19.395 1.00 88.69 88 THR A CA 1
ATOM 674 C C . THR A 1 88 ? -1.523 6.648 20.121 1.00 88.69 88 THR A C 1
ATOM 676 O O . THR A 1 88 ? -0.604 7.038 20.834 1.00 88.69 88 THR A O 1
ATOM 679 N N . ASP A 1 89 ? -1.814 5.359 19.965 1.00 89.19 89 ASP A N 1
ATOM 680 C CA . ASP A 1 89 ? -1.076 4.261 20.582 1.00 89.19 89 ASP A CA 1
ATOM 681 C C . ASP A 1 89 ? -0.590 3.256 19.529 1.00 89.19 89 ASP A C 1
ATOM 683 O O . ASP A 1 89 ? -0.998 3.289 18.365 1.00 89.19 89 ASP A O 1
ATOM 687 N N . GLY A 1 90 ? 0.308 2.357 19.940 1.00 88.25 90 GLY A N 1
ATOM 688 C CA . GLY A 1 90 ? 0.921 1.378 19.042 1.00 88.25 90 GLY A CA 1
ATOM 689 C C . GLY A 1 90 ? -0.062 0.367 18.444 1.00 88.25 90 GLY A C 1
ATOM 690 O O . GLY A 1 90 ? 0.204 -0.161 17.366 1.00 88.25 90 GLY A O 1
ATOM 691 N N . PHE A 1 91 ? -1.203 0.106 19.091 1.00 90.94 91 PHE A N 1
ATOM 692 C CA . PHE A 1 91 ? -2.198 -0.830 18.568 1.00 90.94 91 PHE A CA 1
ATOM 693 C C . PHE A 1 91 ? -2.944 -0.215 17.383 1.00 90.94 91 PHE A C 1
ATOM 695 O O . PHE A 1 91 ? -3.019 -0.821 16.310 1.00 90.94 91 PHE A O 1
ATOM 702 N N . ASP A 1 92 ? -3.431 1.018 17.537 1.00 92.50 92 ASP A N 1
ATOM 703 C CA . ASP A 1 92 ? -4.079 1.741 16.444 1.00 92.50 92 ASP A CA 1
ATOM 704 C C . ASP A 1 92 ? -3.099 2.079 15.308 1.00 92.50 92 ASP A C 1
ATOM 706 O O . ASP A 1 92 ? -3.440 1.903 14.132 1.00 92.50 92 ASP A O 1
ATOM 710 N N . LEU A 1 93 ? -1.873 2.506 15.631 1.00 92.00 93 LEU A N 1
ATOM 711 C CA . LEU A 1 93 ? -0.835 2.779 14.628 1.00 92.00 93 LEU A CA 1
ATOM 712 C C . LEU A 1 93 ? -0.463 1.518 13.839 1.00 92.00 93 LEU A C 1
ATOM 714 O O . LEU A 1 93 ? -0.448 1.561 12.609 1.00 92.00 93 LEU A O 1
ATOM 718 N N . GLY A 1 94 ? -0.272 0.378 14.509 1.00 91.19 94 GLY A N 1
ATOM 719 C CA . GLY A 1 94 ? -0.000 -0.897 13.841 1.00 91.19 94 GLY A CA 1
ATOM 720 C C . GLY A 1 94 ? -1.129 -1.322 12.895 1.00 91.19 94 GLY A C 1
ATOM 721 O O . GLY A 1 94 ? -0.874 -1.777 11.774 1.00 91.19 94 GLY A O 1
ATOM 722 N N . MET A 1 95 ? -2.390 -1.105 13.290 1.00 94.56 95 MET A N 1
ATOM 723 C CA . MET A 1 95 ? -3.540 -1.339 12.411 1.00 94.56 95 MET A CA 1
ATOM 724 C C . MET A 1 95 ? -3.503 -0.441 11.166 1.00 94.56 95 MET A C 1
ATOM 726 O O . MET A 1 95 ? -3.682 -0.954 10.059 1.00 94.56 95 MET A O 1
ATOM 730 N N . LEU A 1 96 ? -3.223 0.859 11.309 1.00 95.06 96 LEU A N 1
ATOM 731 C CA . LEU A 1 96 ? -3.079 1.786 10.177 1.00 95.06 96 LEU A CA 1
ATOM 732 C C . LEU A 1 96 ? -1.929 1.382 9.242 1.00 95.06 96 LEU A C 1
ATOM 734 O O . LEU A 1 96 ? -2.126 1.273 8.029 1.00 95.06 96 LEU A O 1
ATOM 738 N N . GLU A 1 97 ? -0.748 1.118 9.801 1.00 92.31 97 GLU A N 1
ATOM 739 C CA . GLU A 1 97 ? 0.459 0.719 9.064 1.00 92.31 97 GLU A CA 1
ATOM 740 C C . GLU A 1 97 ? 0.254 -0.581 8.266 1.00 92.31 97 GLU A C 1
ATOM 742 O O . GLU A 1 97 ? 0.748 -0.733 7.141 1.00 92.31 97 GLU A O 1
ATOM 747 N N . SER A 1 98 ? -0.532 -1.523 8.798 1.00 92.25 98 SER A N 1
ATOM 748 C CA . SER A 1 98 ? -0.861 -2.761 8.082 1.00 92.25 98 SER A CA 1
ATOM 749 C C . SER A 1 98 ? -1.633 -2.501 6.777 1.00 92.25 98 SER A C 1
ATOM 751 O O . SER A 1 98 ? -1.475 -3.254 5.810 1.00 92.25 98 SER A O 1
ATOM 753 N N . GLN A 1 99 ? -2.402 -1.405 6.712 1.00 94.81 99 GLN A N 1
ATOM 754 C CA . GLN A 1 99 ? -3.359 -1.119 5.641 1.00 94.81 99 GLN A CA 1
ATOM 755 C C . GLN A 1 99 ? -2.876 -0.157 4.554 1.00 94.81 99 GLN A C 1
ATOM 757 O O . GLN A 1 99 ? -3.580 0.008 3.558 1.00 94.81 99 GLN A O 1
ATOM 762 N N . LEU A 1 100 ? -1.690 0.446 4.684 1.00 94.44 100 LEU A N 1
ATOM 763 C CA . LEU A 1 100 ? -1.230 1.511 3.777 1.00 94.44 100 LEU A CA 1
ATOM 764 C C . LEU A 1 100 ? -1.320 1.130 2.289 1.00 94.44 100 LEU A C 1
ATOM 766 O O . LEU A 1 100 ? -1.905 1.861 1.489 1.00 94.44 100 LEU A O 1
ATOM 770 N N . SER A 1 101 ? -0.803 -0.045 1.922 1.00 91.50 101 SER A N 1
ATOM 771 C CA . SER A 1 101 ? -0.833 -0.540 0.540 1.00 91.50 101 SER A CA 1
ATOM 772 C C . SER A 1 101 ? -2.253 -0.827 0.044 1.00 91.50 101 SER A C 1
ATOM 774 O O . SER A 1 101 ? -2.568 -0.553 -1.112 1.00 91.50 101 SER A O 1
ATOM 776 N N . TYR A 1 102 ? -3.128 -1.343 0.912 1.00 91.75 102 TYR A N 1
ATOM 777 C CA . TYR A 1 102 ? -4.523 -1.611 0.559 1.00 91.75 102 TYR A CA 1
ATOM 778 C C . TYR A 1 102 ? -5.271 -0.312 0.272 1.00 91.75 102 TYR A C 1
ATOM 780 O O . TYR A 1 102 ? -5.993 -0.237 -0.718 1.00 91.75 102 TYR A O 1
ATOM 788 N N . ILE A 1 103 ? -5.053 0.724 1.085 1.00 95.06 103 ILE A N 1
ATOM 789 C CA . ILE A 1 103 ? -5.674 2.039 0.903 1.00 95.06 103 ILE A CA 1
ATOM 790 C C . ILE A 1 103 ? -5.263 2.648 -0.445 1.00 95.06 103 ILE A C 1
ATOM 792 O O . ILE A 1 103 ? -6.134 3.072 -1.199 1.00 95.06 103 ILE A O 1
ATOM 796 N N . VAL A 1 104 ? -3.970 2.621 -0.793 1.00 92.31 104 VAL A N 1
ATOM 797 C CA . VAL A 1 104 ? -3.478 3.099 -2.103 1.00 92.31 104 VAL A CA 1
ATOM 798 C C . VAL A 1 104 ? -4.170 2.380 -3.260 1.00 92.31 104 VAL A C 1
ATOM 800 O O . VAL A 1 104 ? -4.675 3.029 -4.175 1.00 92.31 104 VAL A O 1
ATOM 803 N N . VAL A 1 105 ? -4.211 1.045 -3.218 1.00 88.38 105 VAL A N 1
ATOM 804 C CA . VAL A 1 105 ? -4.816 0.230 -4.281 1.00 88.38 105 VAL A CA 1
ATOM 805 C C . VAL A 1 105 ? -6.319 0.500 -4.399 1.00 88.38 105 VAL A C 1
ATOM 807 O O . VAL A 1 105 ? -6.826 0.640 -5.510 1.00 88.38 105 VAL A O 1
ATOM 810 N N . GLN A 1 106 ? -7.041 0.632 -3.280 1.00 89.56 106 GLN A N 1
ATOM 811 C CA . GLN A 1 106 ? -8.475 0.947 -3.311 1.00 89.56 106 GLN A CA 1
ATOM 812 C C . GLN A 1 106 ? -8.762 2.352 -3.850 1.00 89.56 106 GLN A C 1
ATOM 814 O O . GLN A 1 106 ? -9.719 2.512 -4.612 1.00 89.56 106 GLN A O 1
ATOM 819 N N . SER A 1 107 ? -7.938 3.345 -3.502 1.00 91.56 107 SER A N 1
ATOM 820 C CA . SER A 1 107 ? -8.027 4.701 -4.058 1.00 91.56 107 SER A CA 1
ATOM 821 C C . SER A 1 107 ? -7.806 4.693 -5.571 1.00 91.56 107 SER A C 1
ATOM 823 O O . SER A 1 107 ? -8.640 5.212 -6.309 1.00 91.56 107 SER A O 1
ATOM 825 N N . ALA A 1 108 ? -6.760 4.009 -6.053 1.00 88.25 108 ALA A N 1
ATOM 826 C CA . ALA A 1 108 ? -6.501 3.874 -7.489 1.00 88.25 108 ALA A CA 1
ATOM 827 C C . ALA A 1 108 ? -7.659 3.171 -8.220 1.00 88.25 108 ALA A C 1
ATOM 829 O O . ALA A 1 108 ? -8.147 3.669 -9.233 1.00 88.25 108 ALA A O 1
ATOM 830 N N . LYS A 1 109 ? -8.157 2.051 -7.675 1.00 85.75 109 LYS A N 1
ATOM 831 C CA . LYS A 1 109 ? -9.288 1.299 -8.243 1.00 85.75 109 LYS A CA 1
ATOM 832 C C . LYS A 1 109 ? -10.572 2.131 -8.300 1.00 85.75 109 LYS A C 1
ATOM 834 O O . LYS A 1 109 ? -11.330 2.018 -9.260 1.00 85.75 109 LYS A O 1
ATOM 839 N N . SER A 1 110 ? -10.826 2.939 -7.272 1.00 86.75 110 SER A N 1
ATOM 840 C CA . SER A 1 110 ? -12.033 3.770 -7.176 1.00 86.75 110 SER A CA 1
ATOM 841 C C . SER A 1 110 ? -11.903 5.103 -7.915 1.00 86.75 110 SER A C 1
ATOM 843 O O . SER A 1 110 ? -12.898 5.813 -8.007 1.00 86.75 110 SER A O 1
ATOM 845 N N . ARG A 1 111 ? -10.715 5.423 -8.457 1.00 86.81 111 ARG A N 1
ATOM 846 C CA . ARG A 1 111 ? -10.381 6.736 -9.039 1.00 86.81 111 ARG A CA 1
ATOM 847 C C . ARG A 1 111 ? -10.664 7.878 -8.060 1.00 86.81 111 ARG A C 1
ATOM 849 O O . ARG A 1 111 ? -11.267 8.884 -8.406 1.00 86.81 111 ARG A O 1
ATOM 856 N N . GLU A 1 112 ? -10.263 7.671 -6.813 1.00 89.44 112 GLU A N 1
ATOM 857 C CA . GLU A 1 112 ? -10.392 8.641 -5.729 1.00 89.44 112 GLU A CA 1
ATOM 858 C C . GLU A 1 112 ? -8.991 9.025 -5.234 1.00 89.44 112 GLU A C 1
ATOM 860 O O . GLU A 1 112 ? -8.062 8.209 -5.254 1.00 89.44 112 GLU A O 1
ATOM 865 N N . ASP A 1 113 ? -8.844 10.246 -4.721 1.00 90.75 113 ASP A N 1
ATOM 866 C CA . ASP A 1 113 ? -7.624 10.652 -4.031 1.00 90.75 113 ASP A CA 1
ATOM 867 C C . ASP A 1 113 ? -7.328 9.734 -2.835 1.00 90.75 113 ASP A C 1
ATOM 869 O O . ASP A 1 113 ? -8.211 9.300 -2.087 1.00 90.75 113 ASP A O 1
ATOM 873 N N . CYS A 1 114 ? -6.044 9.459 -2.606 1.00 95.56 114 CYS A N 1
ATOM 874 C CA . CYS A 1 114 ? -5.625 8.753 -1.404 1.00 95.56 114 CYS A CA 1
ATOM 875 C C . CYS A 1 114 ? -5.654 9.715 -0.216 1.00 95.56 114 CYS A C 1
ATOM 877 O O . CYS A 1 114 ? -4.824 10.619 -0.134 1.00 95.56 114 CYS A O 1
ATOM 879 N N . PHE A 1 115 ? -6.555 9.505 0.748 1.00 96.12 115 PHE A N 1
ATOM 880 C CA . PHE A 1 115 ? -6.637 10.377 1.928 1.00 96.12 115 PHE A CA 1
ATOM 881 C C . PHE A 1 115 ? -5.332 10.408 2.745 1.00 96.12 115 PHE A C 1
ATOM 883 O O . PHE A 1 115 ? -5.051 11.400 3.407 1.00 96.12 115 PHE A O 1
ATOM 890 N N . LEU A 1 116 ? -4.489 9.372 2.643 1.00 96.50 116 LEU A N 1
ATOM 891 C CA . LEU A 1 116 ? -3.157 9.341 3.261 1.00 96.50 116 LEU A CA 1
ATOM 892 C C . LEU A 1 116 ? -2.164 10.336 2.630 1.00 96.50 116 LEU A C 1
ATOM 894 O O . LEU A 1 116 ? -1.092 10.577 3.182 1.00 96.50 116 LEU A O 1
ATOM 898 N N . HIS A 1 117 ? -2.501 10.939 1.486 1.00 94.88 117 HIS A N 1
ATOM 899 C CA . HIS A 1 117 ? -1.736 12.043 0.907 1.00 94.88 117 HIS A CA 1
ATOM 900 C C . HIS A 1 117 ? -1.913 13.356 1.687 1.00 94.88 117 HIS A C 1
ATOM 902 O O . HIS A 1 117 ? -1.059 14.238 1.582 1.00 94.88 117 HIS A O 1
ATOM 908 N N . GLN A 1 118 ? -2.986 13.488 2.475 1.00 94.88 118 GLN A N 1
ATOM 909 C CA . GLN A 1 118 ? -3.261 14.698 3.249 1.00 94.88 118 GLN A CA 1
ATOM 910 C C . GLN A 1 118 ? -2.188 14.918 4.339 1.00 94.88 118 GLN A C 1
ATOM 912 O O . GLN A 1 118 ? -1.693 13.942 4.922 1.00 94.88 118 GLN A O 1
ATOM 917 N N . PRO A 1 119 ? -1.804 16.178 4.629 1.00 94.25 119 PRO A N 1
ATOM 918 C CA . PRO A 1 119 ? -0.682 16.492 5.517 1.00 94.25 119 PRO A CA 1
ATOM 919 C C . PRO A 1 119 ? -0.780 15.862 6.909 1.00 94.25 119 PRO A C 1
ATOM 921 O O . PRO A 1 119 ? 0.213 15.348 7.418 1.00 94.25 119 PRO A O 1
ATOM 924 N N . GLU A 1 120 ? -1.966 15.852 7.511 1.00 93.62 120 GLU A N 1
ATOM 925 C CA . GLU A 1 120 ? -2.190 15.313 8.851 1.00 93.62 120 GLU A CA 1
ATOM 926 C C . GLU A 1 120 ? -1.883 13.812 8.943 1.00 93.62 120 GLU A C 1
ATOM 928 O O . GLU A 1 120 ? -1.293 13.360 9.924 1.00 93.62 120 GLU A O 1
ATOM 933 N N . TRP A 1 121 ? -2.200 13.044 7.898 1.00 95.12 121 TRP A N 1
ATOM 934 C CA . TRP A 1 121 ? -1.882 11.618 7.835 1.00 95.12 121 TRP A CA 1
ATOM 935 C C . TRP A 1 121 ? -0.396 11.391 7.581 1.00 95.12 121 TRP A C 1
ATOM 937 O O . TRP A 1 121 ? 0.192 10.483 8.162 1.00 95.12 121 TRP A O 1
ATOM 947 N N . ARG A 1 122 ? 0.243 12.240 6.770 1.00 92.00 122 ARG A N 1
ATOM 948 C CA . ARG A 1 122 ? 1.693 12.167 6.541 1.00 92.00 122 ARG A CA 1
ATOM 949 C C . ARG A 1 122 ? 2.484 12.426 7.815 1.00 92.00 122 ARG A C 1
ATOM 951 O O . ARG A 1 122 ? 3.406 11.675 8.102 1.00 92.00 122 ARG A O 1
ATOM 958 N N . VAL A 1 123 ? 2.098 13.439 8.592 1.00 91.38 123 VAL A N 1
ATOM 959 C CA . VAL A 1 123 ? 2.719 13.730 9.892 1.00 91.38 123 VAL A CA 1
ATOM 960 C C . VAL A 1 123 ? 2.541 12.544 10.839 1.00 91.38 123 VAL A C 1
ATOM 962 O O . VAL A 1 123 ? 3.519 12.102 11.436 1.00 91.38 123 VAL A O 1
ATOM 965 N N . LEU A 1 124 ? 1.346 11.952 10.908 1.00 91.19 124 LEU A N 1
ATOM 966 C CA . LEU A 1 124 ? 1.107 10.753 11.714 1.00 91.19 124 LEU A CA 1
ATOM 967 C C . LEU A 1 124 ? 2.045 9.593 11.324 1.00 91.19 124 LEU A C 1
ATOM 969 O O . LEU A 1 124 ? 2.650 8.969 12.191 1.00 91.19 124 LEU A O 1
ATOM 973 N N . LEU A 1 125 ? 2.245 9.349 10.028 1.00 88.62 125 LEU A N 1
ATOM 974 C CA . LEU A 1 125 ? 3.142 8.300 9.520 1.00 88.62 125 LEU A CA 1
ATOM 975 C C . LEU A 1 125 ? 4.642 8.623 9.659 1.00 88.62 125 LEU A C 1
ATOM 977 O O . LEU A 1 125 ? 5.486 7.790 9.347 1.00 88.62 125 LEU A O 1
ATOM 981 N N . THR A 1 126 ? 5.014 9.813 10.140 1.00 83.25 126 THR A N 1
ATOM 982 C CA . THR A 1 126 ? 6.388 10.053 10.626 1.00 83.25 126 THR A CA 1
ATOM 983 C C . THR A 1 126 ? 6.576 9.652 12.087 1.00 83.25 126 THR A C 1
ATOM 985 O O . THR A 1 126 ? 7.707 9.500 12.539 1.00 83.25 126 THR A O 1
ATOM 988 N N . THR A 1 127 ? 5.474 9.450 12.816 1.00 76.12 127 THR A N 1
ATOM 989 C CA . THR A 1 127 ? 5.465 9.050 14.234 1.00 76.12 127 THR A CA 1
ATOM 990 C C . THR A 1 127 ? 5.245 7.548 14.434 1.00 76.12 127 THR A C 1
ATOM 992 O O . THR A 1 127 ? 5.228 7.072 15.566 1.00 76.12 127 THR A O 1
ATOM 995 N N . THR A 1 128 ? 5.069 6.804 13.338 1.00 65.50 128 THR A N 1
ATOM 996 C CA . THR A 1 128 ? 4.784 5.365 13.329 1.00 65.50 128 THR A CA 1
ATOM 997 C C . THR A 1 128 ? 5.925 4.490 13.858 1.00 65.50 128 THR A C 1
ATOM 999 O O . THR A 1 128 ? 7.072 4.911 13.994 1.00 65.50 128 THR A O 1
ATOM 1002 N N . SER A 1 129 ? 5.558 3.253 14.179 1.00 64.25 129 SER A N 1
ATOM 1003 C CA . SER A 1 129 ? 5.806 2.591 15.458 1.00 64.25 129 SER A CA 1
ATOM 1004 C C . SER A 1 129 ? 7.245 2.153 15.758 1.00 64.25 129 SER A C 1
ATOM 1006 O O . SER A 1 129 ? 8.035 1.772 14.892 1.00 64.25 129 SER A O 1
ATOM 1008 N N . SER A 1 130 ? 7.532 2.081 17.061 1.00 67.06 130 SER A N 1
ATOM 1009 C CA . SER A 1 130 ? 8.579 1.245 17.645 1.00 67.06 130 SER A CA 1
ATOM 1010 C C . SER A 1 130 ? 8.214 -0.230 17.451 1.00 67.06 130 SER A C 1
ATOM 1012 O O . SER A 1 130 ? 7.571 -0.844 18.304 1.00 67.06 130 SER A O 1
ATOM 1014 N N . TRP A 1 131 ? 8.572 -0.786 16.294 1.00 72.31 131 TRP A N 1
ATOM 1015 C CA . TRP A 1 131 ? 8.469 -2.220 16.035 1.00 72.31 131 TRP A CA 1
ATOM 1016 C C . TRP A 1 131 ? 9.109 -3.030 17.179 1.00 72.31 131 TRP A C 1
ATOM 1018 O O . TRP A 1 131 ? 10.133 -2.594 17.717 1.00 72.31 131 TRP A O 1
ATOM 1028 N N . PRO A 1 132 ? 8.547 -4.192 17.561 1.00 69.81 132 PRO A N 1
ATOM 1029 C CA . PRO A 1 132 ? 9.055 -4.977 18.682 1.00 69.81 132 PRO A CA 1
ATOM 1030 C C . PRO A 1 132 ? 10.453 -5.517 18.359 1.00 69.81 132 PRO A C 1
ATOM 1032 O O . PRO A 1 132 ? 10.599 -6.522 17.671 1.00 69.81 132 PRO A O 1
ATOM 1035 N N . SER A 1 133 ? 11.492 -4.847 18.860 1.00 69.06 133 SER A N 1
ATOM 1036 C CA . SER A 1 133 ? 12.898 -5.136 18.536 1.00 69.06 133 SER A CA 1
ATOM 1037 C C . SER A 1 133 ? 13.370 -6.522 18.979 1.00 69.06 133 SER A C 1
ATOM 1039 O O . SER A 1 133 ? 14.395 -6.998 18.504 1.00 69.06 133 SER A O 1
ATOM 1041 N N . ASN A 1 134 ? 12.633 -7.174 19.878 1.00 76.56 134 ASN A N 1
ATOM 1042 C CA . ASN A 1 134 ? 12.909 -8.520 20.373 1.00 76.56 134 ASN A CA 1
ATOM 1043 C C . ASN A 1 134 ? 12.249 -9.638 19.547 1.00 76.56 134 ASN A C 1
ATOM 1045 O O . ASN A 1 134 ? 12.584 -10.800 19.760 1.00 76.56 134 ASN A O 1
ATOM 1049 N N . ALA A 1 135 ? 11.310 -9.312 18.654 1.00 79.50 135 ALA A N 1
ATOM 1050 C CA . ALA A 1 135 ? 10.517 -10.295 17.910 1.00 79.50 135 ALA A CA 1
ATOM 1051 C C . ALA A 1 135 ? 10.822 -10.328 16.404 1.00 79.50 135 ALA A C 1
ATOM 1053 O O . ALA A 1 135 ? 10.345 -11.224 15.715 1.00 79.50 135 ALA A O 1
ATOM 1054 N N . ILE A 1 136 ? 11.593 -9.363 15.898 1.00 86.38 136 ILE A N 1
ATOM 1055 C CA . ILE A 1 136 ? 11.955 -9.249 14.481 1.00 86.38 136 ILE A CA 1
ATOM 1056 C C . ILE A 1 136 ? 13.461 -9.071 14.335 1.00 86.38 136 ILE A C 1
ATOM 1058 O O . ILE A 1 136 ? 14.111 -8.389 15.133 1.00 86.38 136 ILE A O 1
ATOM 1062 N N . THR A 1 137 ? 14.019 -9.661 13.289 1.00 89.81 137 THR A N 1
ATOM 1063 C CA . THR A 1 137 ? 15.424 -9.471 12.940 1.00 89.81 137 THR A CA 1
ATOM 1064 C C . THR A 1 137 ? 15.673 -8.046 12.421 1.00 89.81 137 THR A C 1
ATOM 1066 O O . THR A 1 137 ? 14.762 -7.393 11.897 1.00 89.81 137 THR A O 1
ATOM 1069 N N . PRO A 1 138 ? 16.918 -7.535 12.500 1.00 89.38 138 PRO A N 1
ATOM 1070 C CA . PRO A 1 138 ? 17.275 -6.249 11.897 1.00 89.38 138 PRO A CA 1
ATOM 1071 C C . PRO A 1 138 ? 16.948 -6.170 10.398 1.00 89.38 138 PRO A C 1
ATOM 1073 O O . PRO A 1 138 ? 16.566 -5.109 9.901 1.00 89.38 138 PRO A O 1
ATOM 1076 N N . THR A 1 139 ? 17.064 -7.298 9.693 1.00 90.38 139 THR A N 1
ATOM 1077 C CA . THR A 1 139 ? 16.759 -7.423 8.266 1.00 90.38 139 THR A CA 1
ATOM 1078 C C . THR A 1 139 ? 15.262 -7.260 7.993 1.00 90.38 139 THR A C 1
ATOM 1080 O O . THR A 1 139 ? 14.887 -6.415 7.182 1.00 90.38 139 THR A O 1
ATOM 1083 N N . GLU A 1 140 ? 14.398 -7.969 8.725 1.00 90.94 140 GLU A N 1
ATOM 1084 C CA . GLU A 1 140 ? 12.936 -7.840 8.590 1.00 90.94 140 GLU A CA 1
ATOM 1085 C C . GLU A 1 140 ? 12.458 -6.431 8.963 1.00 90.94 140 GLU A C 1
ATOM 1087 O O . GLU A 1 140 ? 11.610 -5.846 8.283 1.00 90.94 140 GLU A O 1
ATOM 1092 N N . LEU A 1 141 ? 13.046 -5.835 10.008 1.00 90.62 141 LEU A N 1
ATOM 1093 C CA . LEU A 1 141 ? 12.771 -4.448 10.383 1.00 90.62 141 LEU A CA 1
ATOM 1094 C C . LEU A 1 141 ? 13.107 -3.480 9.241 1.00 90.62 141 LEU A C 1
ATOM 1096 O O . LEU A 1 141 ? 12.369 -2.520 9.002 1.00 90.62 141 LEU A O 1
ATOM 1100 N N . LYS A 1 142 ? 14.211 -3.710 8.523 1.00 92.31 142 LYS A N 1
ATOM 1101 C CA . LYS A 1 142 ? 14.568 -2.892 7.360 1.00 92.31 142 LYS A CA 1
ATOM 1102 C C . LYS A 1 142 ? 13.555 -3.072 6.224 1.00 92.31 142 LYS A C 1
ATOM 1104 O O . LYS A 1 142 ? 13.122 -2.059 5.674 1.00 92.31 142 LYS A O 1
ATOM 1109 N N . SER A 1 143 ? 13.101 -4.293 5.939 1.00 94.38 143 SER A N 1
ATOM 1110 C CA . SER A 1 143 ? 12.043 -4.553 4.947 1.00 94.38 143 SER A CA 1
ATOM 1111 C C . SER A 1 143 ? 10.725 -3.851 5.294 1.00 94.38 143 SER A C 1
ATOM 1113 O O . SER A 1 143 ? 10.106 -3.222 4.432 1.00 94.38 143 SER A O 1
ATOM 1115 N N . LEU A 1 144 ? 10.318 -3.879 6.567 1.00 91.38 144 LEU A N 1
ATOM 1116 C CA . LEU A 1 144 ? 9.119 -3.189 7.057 1.00 91.38 144 LEU A CA 1
ATOM 1117 C C . LEU A 1 144 ? 9.218 -1.666 6.892 1.00 91.38 144 LEU A C 1
ATOM 1119 O O . LEU A 1 144 ? 8.277 -1.043 6.395 1.00 91.38 144 LEU A O 1
ATOM 1123 N N . LYS A 1 145 ? 10.369 -1.070 7.231 1.00 91.56 145 LYS A N 1
ATOM 1124 C CA . LYS A 1 145 ? 10.625 0.366 7.013 1.00 91.56 145 LYS A CA 1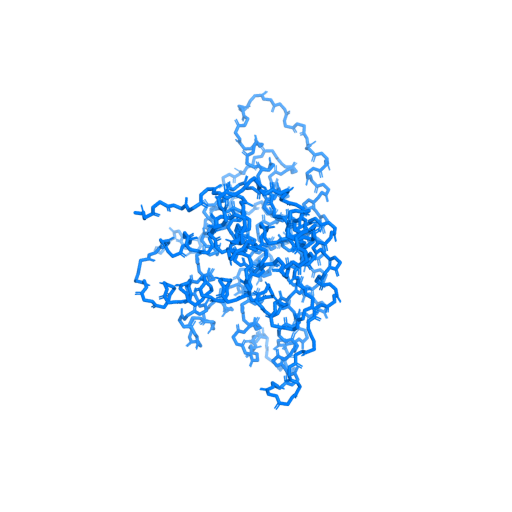
ATOM 1125 C C . LYS A 1 145 ? 10.537 0.736 5.533 1.00 91.56 145 LYS A C 1
ATOM 1127 O O . LYS A 1 145 ? 9.816 1.667 5.181 1.00 91.56 145 LYS A O 1
ATOM 1132 N N . LEU A 1 146 ? 11.183 -0.043 4.662 1.00 95.19 146 LEU A N 1
ATOM 1133 C CA . LEU A 1 146 ? 11.124 0.166 3.213 1.00 95.19 146 LEU A CA 1
ATOM 1134 C C . LEU A 1 146 ? 9.689 0.056 2.673 1.00 95.19 146 LEU A C 1
ATOM 1136 O O . LEU A 1 146 ? 9.303 0.832 1.802 1.00 95.19 146 LEU A O 1
ATOM 1140 N N . ARG A 1 147 ? 8.856 -0.844 3.213 1.00 94.44 147 ARG A N 1
ATOM 1141 C CA . ARG A 1 147 ? 7.432 -0.929 2.845 1.00 94.44 147 ARG A CA 1
ATOM 1142 C C . ARG A 1 147 ? 6.660 0.348 3.198 1.00 94.44 147 ARG A C 1
ATOM 1144 O O . ARG A 1 147 ? 5.833 0.789 2.397 1.00 94.44 147 ARG A O 1
ATOM 1151 N N . VAL A 1 148 ? 6.906 0.941 4.367 1.00 92.38 148 VAL A N 1
ATOM 1152 C CA . VAL A 1 148 ? 6.262 2.206 4.778 1.00 92.38 148 VAL A CA 1
ATOM 1153 C C . VAL A 1 148 ? 6.735 3.371 3.901 1.00 92.38 148 VAL A C 1
ATOM 1155 O O . VAL A 1 148 ? 5.912 4.165 3.431 1.00 92.38 148 VAL A O 1
ATOM 1158 N N . GLU A 1 149 ? 8.038 3.442 3.617 1.00 94.31 149 GLU A N 1
ATOM 1159 C CA . GLU A 1 149 ? 8.630 4.434 2.709 1.00 94.31 149 GLU A CA 1
ATOM 1160 C C . GLU A 1 149 ? 8.040 4.329 1.292 1.00 94.31 149 GLU A C 1
ATOM 1162 O O . GLU A 1 149 ? 7.623 5.339 0.718 1.00 94.31 149 GLU A O 1
ATOM 1167 N N . LEU A 1 150 ? 7.922 3.108 0.758 1.00 95.88 150 LEU A N 1
ATOM 1168 C CA . LEU A 1 150 ? 7.267 2.833 -0.520 1.00 95.88 150 LEU A CA 1
ATOM 1169 C C . LEU A 1 150 ? 5.831 3.364 -0.530 1.00 95.88 150 LEU A C 1
ATOM 1171 O O . LEU A 1 150 ? 5.466 4.148 -1.404 1.00 95.88 150 LEU A O 1
ATOM 1175 N N . CYS A 1 151 ? 5.012 2.973 0.453 1.00 94.19 151 CYS A N 1
ATOM 1176 C CA . CYS A 1 151 ? 3.612 3.397 0.514 1.00 94.19 151 CYS A CA 1
ATOM 1177 C C . CYS A 1 151 ? 3.483 4.925 0.566 1.00 94.19 151 CYS A C 1
ATOM 1179 O O . CYS A 1 151 ? 2.643 5.493 -0.131 1.00 94.19 151 CYS A O 1
ATOM 1181 N N . SER A 1 152 ? 4.364 5.592 1.315 1.00 93.31 152 SER A N 1
ATOM 1182 C CA . SER A 1 152 ? 4.390 7.054 1.426 1.00 93.31 152 SER A CA 1
ATOM 1183 C C . SER A 1 152 ? 4.597 7.755 0.081 1.00 93.31 152 SER A C 1
ATOM 1185 O O . SER A 1 152 ? 3.987 8.801 -0.182 1.00 93.31 152 SER A O 1
ATOM 1187 N N . GLN A 1 153 ? 5.412 7.163 -0.796 1.00 93.88 153 GLN A N 1
ATOM 1188 C CA . GLN A 1 153 ? 5.599 7.639 -2.167 1.00 93.88 153 GLN A CA 1
ATOM 1189 C C . GLN A 1 153 ? 4.378 7.356 -3.049 1.00 93.88 153 GLN A C 1
ATOM 1191 O O . GLN A 1 153 ? 4.008 8.191 -3.875 1.00 93.88 153 GLN A O 1
ATOM 1196 N N . LEU A 1 154 ? 3.712 6.216 -2.845 1.00 94.94 154 LEU A N 1
ATOM 1197 C CA . LEU A 1 154 ? 2.554 5.802 -3.639 1.00 94.94 154 LEU A CA 1
ATOM 1198 C C . LEU A 1 154 ? 1.267 6.584 -3.344 1.00 94.94 154 LEU A C 1
ATOM 1200 O O . LEU A 1 154 ? 0.368 6.568 -4.179 1.00 94.94 154 LEU A O 1
ATOM 1204 N N . PHE A 1 155 ? 1.153 7.306 -2.223 1.00 95.00 155 PHE A N 1
ATOM 1205 C CA . PHE A 1 155 ? -0.075 8.055 -1.895 1.00 95.00 155 PHE A CA 1
ATOM 1206 C C . PHE A 1 155 ? -0.493 9.075 -2.969 1.00 95.00 155 PHE A C 1
ATOM 1208 O O . PHE A 1 155 ? -1.673 9.386 -3.076 1.00 95.00 155 PHE A O 1
ATOM 1215 N N . GLN A 1 156 ? 0.441 9.594 -3.774 1.00 93.75 156 GLN A N 1
ATOM 1216 C CA . GLN A 1 156 ? 0.119 10.528 -4.862 1.00 93.75 156 GLN A CA 1
ATOM 1217 C C . GLN A 1 156 ? -0.323 9.826 -6.161 1.00 93.75 156 GLN A C 1
ATOM 1219 O O . GLN A 1 156 ? -0.940 10.461 -7.016 1.00 93.75 156 GLN A O 1
ATOM 1224 N N . LEU A 1 157 ? -0.029 8.530 -6.314 1.00 93.19 157 LEU A N 1
ATOM 1225 C CA . LEU A 1 157 ? -0.256 7.784 -7.552 1.00 93.19 157 LEU A CA 1
ATOM 1226 C C . LEU A 1 157 ? -1.731 7.747 -7.992 1.00 93.19 157 LEU A C 1
ATOM 1228 O O . LEU A 1 157 ? -1.965 7.978 -9.175 1.00 93.19 157 LEU A O 1
ATOM 1232 N N . PRO A 1 158 ? -2.729 7.519 -7.107 1.00 92.88 158 PRO A N 1
ATOM 1233 C CA . PRO A 1 158 ? -4.135 7.484 -7.522 1.00 92.88 158 PRO A CA 1
ATOM 1234 C C . PRO A 1 158 ? -4.595 8.766 -8.226 1.00 92.88 158 PRO A C 1
ATOM 1236 O O . PRO A 1 158 ? -5.218 8.692 -9.277 1.00 92.88 158 PRO A O 1
ATOM 1239 N N . SER A 1 159 ? -4.198 9.922 -7.692 1.00 91.44 159 SER A N 1
ATOM 1240 C CA . SER A 1 159 ? -4.500 11.244 -8.250 1.00 91.44 159 SER A CA 1
ATOM 1241 C C . SER A 1 159 ? -3.854 11.444 -9.629 1.00 91.44 159 SER A C 1
ATOM 1243 O O . SER A 1 159 ? -4.501 11.889 -10.568 1.00 91.44 159 SER A O 1
ATOM 1245 N N . ILE A 1 160 ? -2.587 11.029 -9.795 1.00 91.56 160 ILE A N 1
ATOM 1246 C CA . ILE A 1 160 ? -1.898 11.071 -11.101 1.00 91.56 160 ILE A CA 1
ATOM 1247 C C . ILE A 1 160 ? -2.631 10.207 -12.138 1.00 91.56 160 ILE A C 1
ATOM 1249 O O . ILE A 1 160 ? -2.801 10.627 -13.280 1.00 91.56 160 ILE A O 1
ATOM 1253 N N . LEU A 1 161 ? -3.047 8.997 -11.754 1.00 88.94 161 LEU A N 1
ATOM 1254 C CA . LEU A 1 161 ? -3.736 8.068 -12.655 1.00 88.94 161 LEU A CA 1
ATOM 1255 C C . LEU A 1 161 ? -5.121 8.576 -13.063 1.00 88.94 161 LEU A C 1
ATOM 1257 O O . LEU A 1 161 ? -5.518 8.415 -14.217 1.00 88.94 161 LEU A O 1
ATOM 1261 N N . GLU A 1 162 ? -5.849 9.185 -12.131 1.00 87.19 162 GLU A N 1
ATOM 1262 C CA . GLU A 1 162 ? -7.156 9.782 -12.392 1.00 87.19 162 GLU A CA 1
ATOM 1263 C C . GLU A 1 162 ? -7.041 10.957 -13.375 1.00 87.19 162 GLU A C 1
ATOM 1265 O O . GLU A 1 162 ? -7.673 10.916 -14.437 1.00 87.19 162 GLU A O 1
ATOM 1270 N N . GLU A 1 163 ? -6.152 11.919 -13.101 1.00 86.56 163 GLU A N 1
ATOM 1271 C CA . GLU A 1 163 ? -5.864 13.051 -13.993 1.00 86.56 163 GLU A CA 1
ATOM 1272 C C . GLU A 1 163 ? -5.436 12.571 -15.395 1.00 86.56 163 GLU A C 1
ATOM 1274 O O . GLU A 1 163 ? -5.978 13.033 -16.403 1.00 86.56 163 GLU A O 1
ATOM 1279 N N . ALA A 1 164 ? -4.539 11.580 -15.482 1.00 82.75 164 ALA A N 1
ATOM 1280 C CA . ALA A 1 164 ? -4.081 11.023 -16.757 1.00 82.75 164 ALA A CA 1
ATOM 1281 C C . ALA A 1 164 ? -5.203 10.329 -17.551 1.00 82.75 164 ALA A C 1
ATOM 1283 O O . ALA A 1 164 ? -5.264 10.456 -18.774 1.00 82.75 164 ALA A O 1
ATOM 1284 N N . SER A 1 165 ? -6.134 9.645 -16.878 1.00 79.50 165 SER A N 1
ATOM 1285 C CA . SER A 1 165 ? -7.270 8.993 -17.546 1.00 79.50 165 SER A CA 1
ATOM 1286 C C . SER A 1 165 ? -8.231 9.991 -18.204 1.00 79.50 165 SER A C 1
ATOM 1288 O O . SER A 1 165 ? -8.874 9.674 -19.205 1.00 79.50 165 SER A O 1
ATOM 1290 N N . SER A 1 166 ? -8.317 11.218 -17.680 1.00 72.31 166 SER A N 1
ATOM 1291 C CA . SER A 1 166 ? -9.097 12.293 -18.303 1.00 72.31 166 SER A CA 1
ATOM 1292 C C . SER A 1 166 ? -8.456 12.808 -19.600 1.00 72.31 166 SER A C 1
ATOM 1294 O O . SER A 1 166 ? -9.160 13.288 -20.490 1.00 72.31 166 SER A O 1
ATOM 1296 N N . TYR A 1 167 ? -7.132 12.665 -19.724 1.00 65.94 167 TYR A N 1
ATOM 1297 C CA . TYR A 1 167 ? -6.357 13.082 -20.890 1.00 65.94 167 TYR A CA 1
ATOM 1298 C C . TYR A 1 167 ? -6.532 12.115 -22.069 1.00 65.94 167 TYR A C 1
ATOM 1300 O O . TYR A 1 167 ? -6.729 12.559 -23.197 1.00 65.94 167 TYR A O 1
ATOM 1308 N N . ASP A 1 168 ? -6.547 10.807 -21.790 1.00 62.19 168 ASP A N 1
ATOM 1309 C CA . ASP A 1 168 ? -6.707 9.731 -22.786 1.00 62.19 168 ASP A CA 1
ATOM 1310 C C . ASP A 1 168 ? -8.085 9.755 -23.487 1.00 62.19 168 ASP A C 1
ATOM 1312 O O . ASP A 1 168 ? -8.233 9.346 -24.632 1.00 62.19 168 ASP A O 1
ATOM 1316 N N . ASN A 1 169 ? -9.109 10.315 -22.831 1.00 61.41 169 ASN A N 1
ATOM 1317 C CA . ASN A 1 169 ? -10.472 10.409 -23.369 1.00 61.41 169 ASN A CA 1
ATOM 1318 C C . ASN A 1 169 ? -10.724 11.645 -24.266 1.00 61.41 169 ASN A C 1
ATOM 1320 O O . ASN A 1 169 ? -11.873 11.894 -24.647 1.00 61.41 169 ASN A O 1
ATOM 1324 N N . ARG A 1 170 ? -9.705 12.458 -24.594 1.00 59.66 170 ARG A N 1
ATOM 1325 C CA . ARG A 1 170 ? -9.887 13.637 -25.464 1.00 59.66 170 ARG A CA 1
ATOM 1326 C C . ARG A 1 170 ? -9.944 13.240 -26.949 1.00 59.66 170 ARG A C 1
ATOM 1328 O O . ARG A 1 170 ? -9.113 12.460 -27.404 1.00 59.66 170 ARG A O 1
ATOM 1335 N N . PRO A 1 171 ? -10.888 13.791 -27.740 1.00 54.34 171 PRO A N 1
ATOM 1336 C CA . PRO A 1 171 ? -10.993 13.482 -29.162 1.00 54.34 171 PRO A CA 1
ATOM 1337 C C . PRO A 1 171 ? -9.725 13.901 -29.915 1.00 54.34 171 PRO A C 1
ATOM 1339 O O . PRO A 1 171 ? -9.184 14.985 -29.688 1.00 54.34 171 PRO A O 1
ATOM 1342 N N . SER A 1 172 ? -9.302 13.053 -30.855 1.00 52.81 172 SER A N 1
ATOM 1343 C CA . SER A 1 172 ? -8.024 13.045 -31.593 1.00 52.81 172 SER A CA 1
ATOM 1344 C C . SER A 1 172 ? -7.712 14.284 -32.460 1.00 52.81 172 SER A C 1
ATOM 1346 O O . SER A 1 172 ? -6.842 14.225 -33.323 1.00 52.81 172 SER A O 1
ATOM 1348 N N . GLY A 1 173 ? -8.422 15.398 -32.267 1.00 50.41 173 GLY A N 1
ATOM 1349 C CA . GLY A 1 173 ? -8.260 16.656 -32.999 1.00 50.41 173 GLY A CA 1
ATOM 1350 C C . GLY A 1 173 ? -7.859 17.860 -32.141 1.00 50.41 173 GLY A C 1
ATOM 1351 O O . GLY A 1 173 ? -7.567 18.913 -32.702 1.00 50.41 173 GLY A O 1
ATOM 1352 N N . SER A 1 174 ? -7.820 17.746 -30.806 1.00 53.25 174 SER A N 1
ATOM 1353 C CA . SER A 1 174 ? -7.227 18.800 -29.975 1.00 53.25 174 SER A CA 1
ATOM 1354 C C . SER A 1 174 ? -5.718 18.596 -29.922 1.00 53.25 174 SER A C 1
ATOM 1356 O O .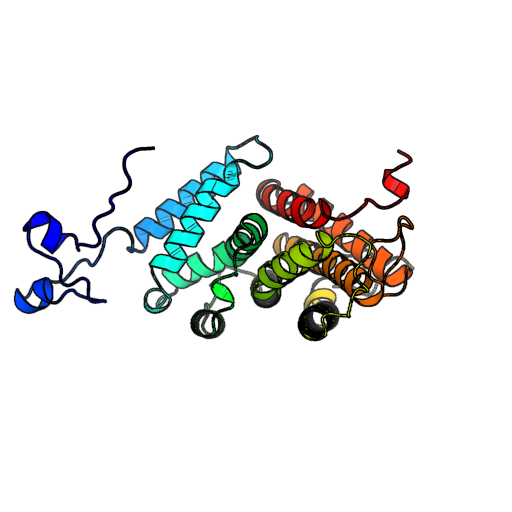 SER A 1 174 ? -5.266 17.579 -29.400 1.00 53.25 174 SER A O 1
ATOM 1358 N N . THR A 1 175 ? -4.940 19.551 -30.431 1.00 49.50 175 THR A N 1
ATOM 1359 C CA . THR A 1 175 ? -3.501 19.648 -30.157 1.00 49.50 175 THR A CA 1
ATOM 1360 C C . THR A 1 175 ? -3.283 19.449 -28.659 1.00 49.50 175 THR A C 1
ATOM 1362 O O . THR A 1 175 ? -3.771 20.240 -27.849 1.00 49.50 175 THR A O 1
ATOM 1365 N N . SER A 1 176 ? -2.633 18.343 -28.279 1.00 56.12 176 SER A N 1
ATOM 1366 C CA . SER A 1 176 ? -2.440 17.969 -26.881 1.00 56.12 176 SER A CA 1
ATOM 1367 C C . SER A 1 176 ? -1.446 18.954 -26.265 1.00 56.12 176 SER A C 1
ATOM 1369 O O . SER A 1 176 ? -0.233 18.757 -26.302 1.00 56.12 176 SER A O 1
ATOM 1371 N N . ALA A 1 177 ? -1.938 20.088 -25.770 1.00 56.31 177 ALA A N 1
ATOM 1372 C CA . ALA A 1 177 ? -1.114 20.954 -24.951 1.00 56.31 177 ALA A CA 1
ATOM 1373 C C . ALA A 1 177 ? -0.647 20.102 -23.767 1.00 56.31 177 ALA A C 1
ATOM 1375 O O . ALA A 1 177 ? -1.477 19.560 -23.028 1.00 56.31 177 ALA A O 1
ATOM 1376 N N . LEU A 1 178 ? 0.672 19.921 -23.673 1.00 66.31 178 LEU A N 1
ATOM 1377 C CA . LEU A 1 178 ? 1.355 19.277 -22.559 1.00 66.31 178 LEU A CA 1
ATOM 1378 C C . LEU A 1 178 ? 0.713 19.806 -21.274 1.00 66.31 178 LEU A C 1
ATOM 1380 O O . LEU A 1 178 ? 0.671 21.022 -21.113 1.00 66.31 178 LEU A O 1
ATOM 1384 N N . ASP A 1 179 ? 0.173 18.953 -20.402 1.00 81.38 179 ASP A N 1
ATOM 1385 C CA . ASP A 1 179 ? -0.255 19.420 -19.081 1.00 81.38 179 ASP A CA 1
ATOM 1386 C C . ASP A 1 179 ? 1.017 19.571 -18.236 1.00 81.38 179 ASP A C 1
ATOM 1388 O O . ASP A 1 179 ? 1.576 18.562 -17.782 1.00 81.38 179 ASP A O 1
ATOM 1392 N N . PRO A 1 180 ? 1.545 20.797 -18.051 1.00 86.38 180 PRO A N 1
ATOM 1393 C CA . PRO A 1 180 ? 2.827 20.970 -17.388 1.00 86.38 180 PRO A CA 1
ATOM 1394 C C . PRO A 1 180 ? 2.730 20.600 -15.905 1.00 86.38 180 PRO A C 1
ATOM 1396 O O . PRO A 1 180 ? 3.729 20.206 -15.305 1.00 86.38 180 PRO A O 1
ATOM 1399 N N . ILE A 1 181 ? 1.542 20.699 -15.301 1.00 90.12 181 ILE A N 1
ATOM 1400 C CA . ILE A 1 181 ? 1.327 20.412 -13.883 1.00 90.12 181 ILE A CA 1
ATOM 1401 C C . ILE A 1 181 ? 1.369 18.899 -13.671 1.00 90.12 181 ILE A C 1
ATOM 1403 O O . ILE A 1 181 ? 2.170 18.422 -12.858 1.00 90.12 181 ILE A O 1
ATOM 1407 N N . LEU A 1 182 ? 0.580 18.146 -14.443 1.00 90.12 182 LEU A N 1
ATOM 1408 C CA . LEU A 1 182 ? 0.552 16.684 -14.378 1.00 90.12 182 LEU A CA 1
ATOM 1409 C C . LEU A 1 182 ? 1.901 16.074 -14.785 1.00 90.12 182 LEU A C 1
ATOM 1411 O O . LEU A 1 182 ? 2.396 15.161 -14.116 1.00 90.12 182 LEU A O 1
ATOM 1415 N N . THR A 1 183 ? 2.553 16.624 -15.814 1.00 90.69 183 THR A N 1
ATOM 1416 C CA . THR A 1 183 ? 3.894 16.187 -16.245 1.00 90.69 183 THR A CA 1
ATOM 1417 C C . THR A 1 183 ? 4.917 16.375 -15.130 1.00 90.69 183 THR A C 1
ATOM 1419 O O . THR A 1 183 ? 5.613 15.427 -14.764 1.00 90.69 183 THR A O 1
ATOM 1422 N N . ASN A 1 184 ? 4.965 17.556 -14.504 1.00 92.81 184 ASN A N 1
ATOM 1423 C CA . ASN A 1 184 ? 5.887 17.824 -13.397 1.00 92.81 184 ASN A CA 1
ATOM 1424 C C . ASN A 1 184 ? 5.602 16.943 -12.171 1.00 92.81 184 ASN A C 1
ATOM 1426 O O . ASN A 1 184 ? 6.534 16.458 -11.523 1.00 92.81 184 ASN A O 1
ATOM 1430 N N . LYS A 1 185 ? 4.323 16.710 -11.844 1.00 93.44 185 LYS A N 1
ATOM 1431 C CA . LYS A 1 185 ? 3.901 15.832 -10.739 1.00 93.44 185 LYS A CA 1
ATOM 1432 C C . LYS A 1 185 ? 4.357 14.389 -10.976 1.00 93.44 185 LYS A C 1
ATOM 1434 O O . LYS A 1 185 ? 4.978 13.799 -10.089 1.00 93.44 185 LYS A O 1
ATOM 1439 N N . THR A 1 186 ? 4.128 13.868 -12.181 1.00 93.88 186 THR A N 1
ATOM 1440 C CA . THR A 1 186 ? 4.527 12.515 -12.600 1.00 93.88 186 THR A CA 1
ATOM 1441 C C . THR A 1 186 ? 6.046 12.368 -12.626 1.00 93.88 186 THR A C 1
ATOM 1443 O O . THR A 1 186 ? 6.585 11.431 -12.036 1.00 93.88 186 THR A O 1
ATOM 1446 N N . HIS A 1 187 ? 6.757 13.335 -13.215 1.00 94.44 187 HIS A N 1
ATOM 1447 C CA . HIS A 1 187 ? 8.217 13.316 -13.311 1.00 94.44 187 HIS A CA 1
ATOM 1448 C C . HIS A 1 187 ? 8.882 13.362 -11.930 1.00 94.44 187 HIS A C 1
ATOM 1450 O O . HIS A 1 187 ? 9.853 12.645 -11.671 1.00 94.44 187 HIS A O 1
ATOM 1456 N N . ARG A 1 188 ? 8.345 14.167 -11.005 1.00 96.06 188 ARG A N 1
ATOM 1457 C CA . ARG A 1 188 ? 8.827 14.220 -9.619 1.00 96.06 188 ARG A CA 1
ATOM 1458 C C . ARG A 1 188 ? 8.646 12.881 -8.906 1.00 96.06 188 ARG A C 1
ATOM 1460 O O . ARG A 1 188 ? 9.589 12.411 -8.275 1.00 96.06 188 ARG A O 1
ATOM 1467 N N . MET A 1 189 ? 7.471 12.256 -9.016 1.00 96.19 189 MET A N 1
ATOM 1468 C CA . MET A 1 189 ? 7.238 10.936 -8.419 1.00 96.19 189 MET A CA 1
ATOM 1469 C C . MET A 1 189 ? 8.177 9.877 -9.018 1.00 96.19 189 MET A C 1
ATOM 1471 O O . MET A 1 189 ? 8.781 9.110 -8.273 1.00 96.19 189 MET A O 1
ATOM 1475 N N . TYR A 1 190 ? 8.352 9.883 -10.342 1.00 96.38 190 TYR A N 1
ATOM 1476 C CA . TYR A 1 190 ? 9.268 8.995 -11.061 1.00 96.38 190 TYR A CA 1
ATOM 1477 C C . TYR A 1 190 ? 10.716 9.144 -10.577 1.00 96.38 190 TYR A C 1
ATOM 1479 O O . TYR A 1 190 ? 11.371 8.158 -10.237 1.00 96.38 190 TYR A O 1
ATOM 1487 N N . SER A 1 191 ? 11.192 10.387 -10.473 1.00 96.50 191 SER A N 1
ATOM 1488 C CA . SER A 1 191 ? 12.556 10.698 -10.037 1.00 96.50 191 SER A CA 1
ATOM 1489 C C . SER A 1 191 ? 12.795 10.259 -8.591 1.00 96.50 191 SER A C 1
ATOM 1491 O O . SER A 1 191 ? 13.792 9.598 -8.304 1.00 96.50 191 SER A O 1
ATOM 1493 N N . ASN A 1 192 ? 11.850 10.558 -7.693 1.00 96.81 192 ASN A N 1
ATOM 1494 C CA . ASN A 1 192 ? 11.922 10.165 -6.286 1.00 96.81 192 ASN A CA 1
ATOM 1495 C C . ASN A 1 192 ? 11.943 8.640 -6.120 1.00 96.81 192 ASN A C 1
ATOM 1497 O O . ASN A 1 192 ? 12.805 8.125 -5.410 1.00 96.81 192 ASN A O 1
ATOM 1501 N N . MET A 1 193 ? 11.058 7.924 -6.824 1.00 97.38 193 MET A N 1
ATOM 1502 C CA . MET A 1 193 ? 10.993 6.461 -6.771 1.00 97.38 193 MET A CA 1
ATOM 1503 C C . MET A 1 193 ? 12.294 5.828 -7.270 1.00 97.38 193 MET A C 1
ATOM 1505 O O . MET A 1 193 ? 12.803 4.897 -6.649 1.00 97.38 193 MET A O 1
ATOM 1509 N N . LYS A 1 194 ? 12.872 6.358 -8.357 1.00 96.38 194 LYS A N 1
ATOM 1510 C CA . LYS A 1 194 ? 14.137 5.866 -8.919 1.00 96.38 194 LYS A CA 1
ATOM 1511 C C . LYS A 1 194 ? 15.310 6.076 -7.960 1.00 96.38 194 LYS A C 1
ATOM 1513 O O . LYS A 1 194 ? 16.083 5.149 -7.731 1.00 96.38 194 L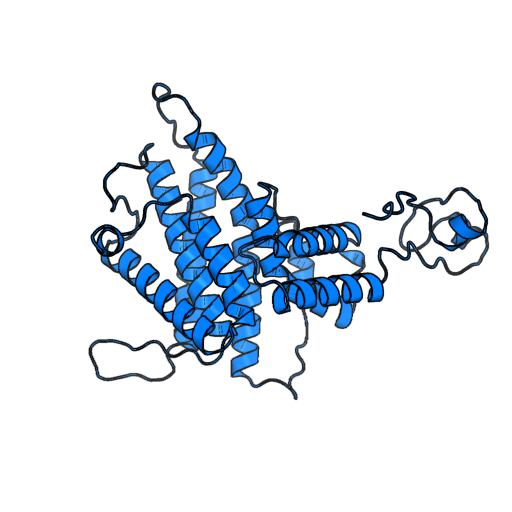YS A O 1
ATOM 1518 N N . ILE A 1 195 ? 15.427 7.275 -7.384 1.00 97.31 195 ILE A N 1
ATOM 1519 C CA . ILE A 1 195 ? 16.466 7.595 -6.393 1.00 97.31 195 ILE A CA 1
ATOM 1520 C C . ILE A 1 195 ? 16.315 6.687 -5.172 1.00 97.31 195 ILE A C 1
ATOM 1522 O O . ILE A 1 195 ? 17.296 6.101 -4.721 1.00 97.31 195 ILE A O 1
ATOM 1526 N N . TRP A 1 196 ? 15.098 6.539 -4.655 1.00 97.75 196 TRP A N 1
ATOM 1527 C CA . TRP A 1 196 ? 14.835 5.717 -3.481 1.00 97.75 196 TRP A CA 1
ATOM 1528 C C . TRP A 1 196 ? 15.109 4.225 -3.725 1.00 97.75 196 TRP A C 1
ATOM 1530 O O . TRP A 1 196 ? 15.763 3.593 -2.898 1.00 97.75 196 TRP A O 1
ATOM 1540 N N . LEU A 1 197 ? 14.700 3.671 -4.873 1.00 95.94 197 LEU A N 1
ATOM 1541 C CA . LEU A 1 197 ? 14.983 2.278 -5.243 1.00 95.94 197 LEU A CA 1
ATOM 1542 C C . LEU A 1 197 ? 16.495 1.996 -5.225 1.00 95.94 197 LEU A C 1
ATOM 1544 O O . LEU A 1 197 ? 16.926 1.008 -4.631 1.00 95.94 197 LEU A O 1
ATOM 1548 N N . HIS A 1 198 ? 17.291 2.894 -5.810 1.00 94.31 198 HIS A N 1
ATOM 1549 C CA . HIS A 1 198 ? 18.744 2.747 -5.877 1.00 94.31 198 HIS A CA 1
ATOM 1550 C C . HIS A 1 198 ? 19.427 2.864 -4.506 1.00 94.31 198 HIS A C 1
ATOM 1552 O O . HIS A 1 198 ? 20.274 2.050 -4.158 1.00 94.31 198 HIS A O 1
ATOM 1558 N N . HIS A 1 199 ? 19.055 3.859 -3.698 1.00 95.19 199 HIS A N 1
ATOM 1559 C CA . HIS A 1 199 ? 19.780 4.146 -2.454 1.00 95.19 199 HIS A CA 1
ATOM 1560 C C . HIS A 1 199 ? 19.271 3.359 -1.242 1.00 95.19 199 HIS A C 1
ATOM 1562 O O . HIS A 1 199 ? 20.028 3.137 -0.299 1.00 95.19 199 HIS A O 1
ATOM 1568 N N . ALA A 1 200 ? 17.992 2.976 -1.221 1.00 94.88 200 ALA A N 1
ATOM 1569 C CA . ALA A 1 200 ? 17.366 2.373 -0.047 1.00 94.88 200 ALA A CA 1
ATOM 1570 C C . ALA A 1 200 ? 17.079 0.877 -0.221 1.00 94.88 200 ALA A C 1
ATOM 1572 O O . ALA A 1 200 ? 17.277 0.116 0.728 1.00 94.88 200 ALA A O 1
ATOM 1573 N N . VAL A 1 201 ? 16.616 0.459 -1.404 1.00 95.38 201 VAL A N 1
ATOM 1574 C CA . VAL A 1 201 ? 16.151 -0.916 -1.650 1.00 95.38 201 VAL A CA 1
ATOM 1575 C C . VAL A 1 201 ? 17.272 -1.803 -2.181 1.00 95.38 201 VAL A C 1
ATOM 1577 O O . VAL A 1 201 ? 17.506 -2.861 -1.611 1.00 95.38 201 VAL A O 1
ATOM 1580 N N . GLU A 1 202 ? 17.996 -1.397 -3.228 1.00 93.25 202 GLU A N 1
ATOM 1581 C CA . GLU A 1 202 ? 19.063 -2.223 -3.827 1.00 93.25 202 GLU A CA 1
ATOM 1582 C C . GLU A 1 202 ? 20.117 -2.719 -2.817 1.00 93.25 202 GLU A C 1
ATOM 1584 O O . GLU A 1 202 ? 20.388 -3.924 -2.814 1.00 93.25 202 GLU A O 1
ATOM 1589 N N . PRO A 1 203 ? 20.636 -1.886 -1.889 1.00 92.06 203 PRO A N 1
ATOM 1590 C CA . PRO A 1 203 ? 21.591 -2.346 -0.879 1.00 92.06 203 PRO A CA 1
ATOM 1591 C C . PRO A 1 203 ? 21.014 -3.3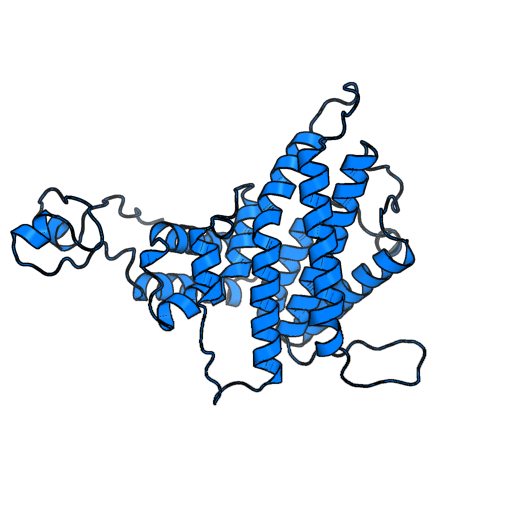88 0.087 1.00 92.06 203 PRO A C 1
ATOM 1593 O O . PRO A 1 203 ? 21.763 -4.137 0.704 1.00 92.06 203 PRO A O 1
ATOM 1596 N N . HIS A 1 204 ? 19.687 -3.430 0.239 1.00 92.19 204 HIS A N 1
ATOM 1597 C CA . HIS A 1 204 ? 18.994 -4.398 1.092 1.00 92.19 204 HIS A CA 1
ATOM 1598 C C . HIS A 1 204 ? 18.773 -5.751 0.396 1.00 92.19 204 HIS A C 1
ATOM 1600 O O . HIS A 1 204 ? 18.624 -6.770 1.063 1.00 92.19 204 HIS A O 1
ATOM 1606 N N . LEU A 1 205 ? 18.772 -5.778 -0.941 1.00 88.00 205 LEU A N 1
ATOM 1607 C CA . LEU A 1 205 ? 18.594 -6.999 -1.738 1.00 88.00 205 LEU A CA 1
ATOM 1608 C C . LEU A 1 205 ? 19.937 -7.671 -2.078 1.00 88.00 205 LEU A C 1
ATOM 1610 O O . LEU A 1 205 ? 20.069 -8.893 -2.100 1.00 88.00 205 LEU A O 1
ATOM 1614 N N . ILE A 1 206 ? 20.973 -6.877 -2.344 1.00 68.81 206 ILE A N 1
ATOM 1615 C CA . ILE A 1 206 ? 22.257 -7.372 -2.853 1.00 68.81 206 ILE A CA 1
ATOM 1616 C C . ILE A 1 206 ? 23.201 -7.631 -1.669 1.00 68.81 206 ILE A C 1
ATOM 1618 O O . ILE A 1 206 ? 24.043 -6.808 -1.333 1.00 68.81 206 ILE A O 1
ATOM 1622 N N . SER A 1 207 ? 23.059 -8.781 -1.002 1.00 55.88 207 SER A N 1
ATOM 1623 C CA . SER A 1 207 ? 23.909 -9.125 0.157 1.00 55.88 207 SER A CA 1
ATOM 1624 C C . SER A 1 207 ? 25.278 -9.747 -0.184 1.00 55.88 207 SER A C 1
ATOM 1626 O O . SER A 1 207 ? 26.038 -10.039 0.734 1.00 55.88 207 SER A O 1
ATOM 1628 N N . THR A 1 208 ? 25.656 -9.949 -1.455 1.00 47.81 208 THR A N 1
ATOM 1629 C CA . THR A 1 208 ? 26.994 -10.486 -1.803 1.00 47.81 208 THR A CA 1
ATOM 1630 C C . THR A 1 208 ? 27.483 -10.030 -3.182 1.00 47.81 208 THR A C 1
ATOM 1632 O O . THR A 1 208 ? 26.716 -10.164 -4.135 1.00 47.81 208 THR A O 1
ATOM 1635 N N . PRO A 1 209 ? 28.752 -9.598 -3.335 1.00 46.72 209 PRO A N 1
ATOM 1636 C CA . PRO A 1 209 ? 29.366 -9.398 -4.645 1.00 46.72 209 PRO A CA 1
ATOM 1637 C C . PRO A 1 209 ? 29.604 -10.768 -5.294 1.00 46.72 209 PRO A C 1
ATOM 1639 O O . PRO A 1 209 ? 30.420 -11.556 -4.815 1.00 46.72 209 PRO A O 1
ATOM 1642 N N . SER A 1 210 ? 28.857 -11.087 -6.351 1.00 43.06 210 SER A N 1
ATOM 1643 C CA . SER A 1 210 ? 29.065 -12.306 -7.136 1.00 43.06 210 SER A CA 1
ATOM 1644 C C . SER A 1 210 ? 29.893 -11.981 -8.376 1.00 43.06 210 SER A C 1
ATOM 1646 O O . SER A 1 210 ? 29.521 -11.125 -9.166 1.00 43.06 210 SER A O 1
ATOM 1648 N N . ASN A 1 211 ? 30.998 -12.698 -8.588 1.00 43.69 211 ASN A N 1
ATOM 1649 C CA . ASN A 1 211 ? 31.885 -12.565 -9.754 1.00 43.69 211 ASN A CA 1
ATOM 1650 C C . ASN A 1 211 ? 31.293 -13.135 -11.065 1.00 43.69 211 ASN A C 1
ATOM 1652 O O . ASN A 1 211 ? 32.035 -13.478 -11.985 1.00 43.69 211 ASN A O 1
ATOM 1656 N N . THR A 1 212 ? 29.972 -13.272 -11.174 1.00 44.50 212 THR A N 1
ATOM 1657 C CA . THR A 1 212 ? 29.302 -13.777 -12.380 1.00 44.50 212 THR A CA 1
ATOM 1658 C C . THR A 1 212 ? 28.402 -12.710 -12.974 1.00 44.50 212 THR A C 1
ATOM 1660 O O . THR A 1 212 ? 27.589 -12.121 -12.275 1.00 44.50 212 THR A O 1
ATOM 1663 N N . THR A 1 213 ? 28.509 -12.537 -14.288 1.00 50.41 213 THR A N 1
ATOM 1664 C CA . THR A 1 213 ? 27.880 -11.537 -15.170 1.00 50.41 213 THR A CA 1
ATOM 1665 C C . THR A 1 213 ? 26.340 -11.530 -15.230 1.00 50.41 213 THR A C 1
ATOM 1667 O O . THR A 1 213 ? 25.761 -10.927 -16.128 1.00 50.41 213 THR A O 1
ATOM 1670 N N . HIS A 1 214 ? 25.662 -12.127 -14.250 1.00 49.59 214 HIS A N 1
ATOM 1671 C CA . HIS A 1 214 ? 24.241 -11.951 -13.973 1.00 49.59 214 HIS A CA 1
ATOM 1672 C C . HIS A 1 214 ? 24.052 -11.882 -12.453 1.00 49.59 214 HIS A C 1
ATOM 1674 O O . HIS A 1 214 ? 24.034 -12.915 -11.780 1.00 49.59 214 HIS A O 1
ATOM 1680 N N . ASP A 1 215 ? 23.924 -10.670 -11.908 1.00 56.38 215 ASP A N 1
ATOM 1681 C CA . ASP A 1 215 ? 23.603 -10.469 -10.494 1.00 56.38 215 ASP A CA 1
ATOM 1682 C C . ASP A 1 215 ? 22.230 -11.083 -10.201 1.00 56.38 215 ASP A C 1
ATOM 1684 O O . ASP A 1 215 ? 21.179 -10.531 -10.530 1.00 56.38 215 ASP A O 1
ATOM 1688 N N . THR A 1 216 ? 22.234 -12.283 -9.620 1.00 69.38 216 THR A N 1
ATOM 1689 C CA . THR A 1 216 ? 21.010 -12.949 -9.178 1.00 69.38 216 THR A CA 1
ATOM 1690 C C . THR A 1 216 ? 20.516 -12.222 -7.934 1.00 69.38 216 THR A C 1
ATOM 1692 O O . THR A 1 216 ? 21.156 -12.282 -6.882 1.00 69.38 216 THR A O 1
ATOM 1695 N N . ILE A 1 217 ? 19.394 -11.512 -8.057 1.00 82.75 217 ILE A N 1
ATOM 1696 C CA . ILE A 1 217 ? 18.782 -10.779 -6.946 1.00 82.75 217 ILE A CA 1
ATOM 1697 C C . ILE A 1 217 ? 18.328 -11.783 -5.889 1.00 82.75 217 ILE A C 1
ATOM 1699 O O . ILE A 1 217 ? 17.642 -12.757 -6.202 1.00 82.75 217 ILE A O 1
ATOM 1703 N N . LYS A 1 218 ? 18.707 -11.541 -4.633 1.00 87.56 218 LYS A N 1
ATOM 1704 C CA . LYS A 1 218 ? 18.261 -12.331 -3.486 1.00 87.56 218 LYS A CA 1
ATOM 1705 C C . LYS A 1 218 ? 17.360 -11.470 -2.616 1.00 87.56 218 LYS A C 1
ATOM 1707 O O . LYS A 1 218 ? 17.685 -10.331 -2.309 1.00 87.56 218 LYS A O 1
ATOM 1712 N N . TYR A 1 219 ? 16.224 -12.018 -2.216 1.00 93.06 219 TYR A N 1
ATOM 1713 C CA . TYR A 1 219 ? 15.300 -11.329 -1.327 1.00 93.06 219 TYR A CA 1
ATOM 1714 C C . TYR A 1 219 ? 15.490 -11.866 0.093 1.00 93.06 219 TYR A C 1
ATOM 1716 O O . TYR A 1 219 ? 15.427 -13.081 0.279 1.00 93.06 219 TYR A O 1
ATOM 1724 N N . PRO A 1 220 ? 15.743 -11.003 1.093 1.00 92.62 220 PRO A N 1
ATOM 1725 C CA . PRO A 1 220 ? 15.926 -11.456 2.470 1.00 92.62 220 PRO A CA 1
ATOM 1726 C C . PRO A 1 220 ? 14.636 -11.990 3.103 1.00 92.62 220 PRO A C 1
ATOM 1728 O O . PRO A 1 220 ? 14.695 -12.844 3.980 1.00 92.62 220 PRO A O 1
ATOM 1731 N N . ASP A 1 221 ? 13.483 -11.478 2.673 1.00 93.88 221 ASP A N 1
ATOM 1732 C CA . ASP A 1 221 ? 12.163 -11.889 3.137 1.00 93.88 221 ASP A CA 1
ATOM 1733 C C . ASP A 1 221 ? 11.082 -11.520 2.105 1.00 93.88 221 ASP A C 1
ATOM 1735 O O . ASP A 1 221 ? 11.322 -10.790 1.134 1.00 93.88 221 ASP A O 1
ATOM 1739 N N . THR A 1 222 ? 9.859 -12.011 2.327 1.00 95.69 222 THR A N 1
ATOM 1740 C CA . THR A 1 222 ? 8.700 -11.753 1.460 1.00 95.69 222 THR A CA 1
ATOM 1741 C C . THR A 1 222 ? 8.390 -10.259 1.310 1.00 95.69 222 THR A C 1
ATOM 1743 O O . THR A 1 222 ? 7.967 -9.828 0.237 1.00 95.69 222 THR A O 1
ATOM 1746 N N . ILE A 1 223 ? 8.596 -9.446 2.352 1.00 95.44 223 ILE A N 1
ATOM 1747 C CA . ILE A 1 223 ? 8.282 -8.010 2.329 1.00 95.44 223 ILE A CA 1
ATOM 1748 C C . ILE A 1 223 ? 9.252 -7.277 1.404 1.00 95.44 223 ILE A C 1
ATOM 1750 O O . ILE A 1 223 ? 8.810 -6.436 0.620 1.00 95.44 223 ILE A O 1
ATOM 1754 N N . ALA A 1 224 ? 10.539 -7.621 1.431 1.00 96.31 224 ALA A N 1
ATOM 1755 C CA . ALA A 1 224 ? 11.528 -7.089 0.499 1.00 96.31 224 ALA A CA 1
ATOM 1756 C C . ALA A 1 224 ? 11.178 -7.427 -0.962 1.00 96.31 224 ALA A C 1
ATOM 1758 O O . ALA A 1 224 ? 11.256 -6.550 -1.826 1.00 96.31 224 ALA A O 1
ATOM 1759 N N . GLY A 1 225 ? 10.711 -8.654 -1.226 1.00 96.25 225 GLY A N 1
ATOM 1760 C CA . GLY A 1 225 ? 10.186 -9.048 -2.539 1.00 96.25 225 GLY A CA 1
ATOM 1761 C C . GLY A 1 225 ? 8.980 -8.208 -2.971 1.00 96.25 225 GLY A C 1
ATOM 1762 O O . GLY A 1 225 ? 8.953 -7.669 -4.077 1.00 96.25 225 GLY A O 1
ATOM 1763 N N . VAL A 1 226 ? 8.002 -8.003 -2.081 1.00 96.56 226 VAL A N 1
ATOM 1764 C CA . VAL A 1 226 ? 6.842 -7.132 -2.354 1.00 96.56 226 VAL A CA 1
ATOM 1765 C C . VAL A 1 226 ? 7.291 -5.702 -2.664 1.00 96.56 226 VAL A C 1
ATOM 1767 O O . VAL A 1 226 ? 6.802 -5.100 -3.621 1.00 96.56 226 VAL A O 1
ATOM 1770 N N . VAL A 1 227 ? 8.221 -5.160 -1.874 1.00 97.12 227 VAL A N 1
ATOM 1771 C CA . VAL A 1 227 ? 8.746 -3.802 -2.046 1.00 97.12 227 VAL A CA 1
ATOM 1772 C C . VAL A 1 227 ? 9.383 -3.627 -3.422 1.00 97.12 227 VAL A C 1
ATOM 1774 O O . VAL A 1 227 ? 9.023 -2.693 -4.142 1.00 97.12 227 VAL A O 1
ATOM 1777 N N . ASP A 1 228 ? 10.283 -4.532 -3.804 1.00 96.56 228 ASP A N 1
ATOM 1778 C CA . ASP A 1 228 ? 10.969 -4.468 -5.094 1.00 96.56 228 ASP A CA 1
ATOM 1779 C C . ASP A 1 228 ? 9.983 -4.604 -6.260 1.00 96.56 228 ASP A C 1
ATOM 1781 O O . ASP A 1 228 ? 10.010 -3.819 -7.213 1.00 96.56 228 ASP A O 1
ATOM 1785 N N . CYS A 1 229 ? 9.046 -5.547 -6.152 1.00 95.81 229 CYS A N 1
ATOM 1786 C CA . CYS A 1 229 ? 8.034 -5.781 -7.173 1.00 95.81 229 CYS A CA 1
ATOM 1787 C C . CYS A 1 229 ? 7.179 -4.531 -7.440 1.00 95.81 229 CYS A C 1
ATOM 1789 O O . CYS A 1 229 ? 7.025 -4.089 -8.586 1.00 95.81 229 CYS A O 1
ATOM 1791 N N . VAL A 1 230 ? 6.648 -3.925 -6.374 1.00 95.69 230 VAL A N 1
ATOM 1792 C CA . VAL A 1 230 ? 5.773 -2.751 -6.473 1.00 95.69 230 VAL A CA 1
ATOM 1793 C C . VAL A 1 230 ? 6.549 -1.519 -6.937 1.00 95.69 230 VAL A C 1
ATOM 1795 O O . VAL A 1 230 ? 6.033 -0.762 -7.762 1.00 95.69 230 VAL A O 1
ATOM 1798 N N . ALA A 1 231 ? 7.785 -1.319 -6.471 1.00 96.25 231 ALA A N 1
ATOM 1799 C CA . ALA A 1 231 ? 8.615 -0.188 -6.883 1.00 96.25 231 ALA A CA 1
ATOM 1800 C C . ALA A 1 231 ? 8.901 -0.211 -8.394 1.00 96.25 231 ALA A C 1
ATOM 1802 O O . ALA A 1 231 ? 8.649 0.776 -9.090 1.00 96.25 231 ALA A O 1
ATOM 1803 N N . ASN A 1 232 ? 9.343 -1.357 -8.922 1.00 94.81 232 ASN A N 1
ATOM 1804 C CA . ASN A 1 232 ? 9.626 -1.511 -10.350 1.00 94.81 232 ASN A CA 1
ATOM 1805 C C . ASN A 1 232 ? 8.349 -1.420 -11.203 1.00 94.81 232 ASN A C 1
ATOM 1807 O O . ASN A 1 232 ? 8.343 -0.744 -12.231 1.00 94.81 232 ASN A O 1
ATOM 1811 N N . THR A 1 233 ? 7.235 -2.009 -10.752 1.00 93.75 233 THR A N 1
ATOM 1812 C CA . THR A 1 233 ? 5.932 -1.877 -11.436 1.00 93.75 233 THR A CA 1
ATOM 1813 C C . THR A 1 233 ? 5.453 -0.421 -11.474 1.00 93.75 233 THR A C 1
ATOM 1815 O O . THR A 1 233 ? 4.907 0.042 -12.480 1.00 93.75 233 THR A O 1
ATOM 1818 N N . THR A 1 234 ? 5.704 0.336 -10.405 1.00 93.75 234 THR A N 1
ATOM 1819 C CA . THR A 1 234 ? 5.377 1.765 -10.345 1.00 93.75 234 THR A CA 1
ATOM 1820 C C . THR A 1 234 ? 6.236 2.571 -11.316 1.00 93.75 234 THR A C 1
ATOM 1822 O O . THR A 1 234 ? 5.696 3.406 -12.037 1.00 93.75 234 THR A O 1
ATOM 1825 N N . LEU A 1 235 ? 7.544 2.300 -11.403 1.00 95.06 235 LEU A N 1
ATOM 1826 C CA . LEU A 1 235 ? 8.429 2.954 -12.377 1.00 95.06 235 LEU A CA 1
ATOM 1827 C C . LEU A 1 235 ? 7.997 2.679 -13.820 1.00 95.06 235 LEU A C 1
ATOM 1829 O O . LEU A 1 235 ? 7.911 3.617 -14.607 1.00 95.06 235 LEU A O 1
ATOM 1833 N N . LEU A 1 236 ? 7.637 1.434 -14.143 1.00 91.75 236 LEU A N 1
ATOM 1834 C CA . LEU A 1 236 ? 7.091 1.065 -15.456 1.00 91.75 236 LEU A CA 1
ATOM 1835 C C . LEU A 1 236 ? 5.796 1.815 -15.792 1.00 91.75 236 LEU A C 1
ATOM 1837 O O . LEU A 1 236 ? 5.561 2.161 -16.949 1.00 91.75 236 LEU A O 1
ATOM 1841 N N . THR A 1 237 ? 4.950 2.049 -14.789 1.00 90.12 237 THR A N 1
ATOM 1842 C CA . THR A 1 237 ? 3.699 2.801 -14.951 1.00 90.12 237 THR A CA 1
ATOM 1843 C C . THR A 1 237 ? 3.987 4.285 -15.183 1.00 90.12 237 THR A C 1
ATOM 1845 O O . THR A 1 237 ? 3.466 4.877 -16.124 1.00 90.12 237 THR A O 1
ATOM 1848 N N . LEU A 1 238 ? 4.858 4.883 -14.366 1.00 92.12 238 LEU A N 1
ATOM 1849 C CA . LEU A 1 238 ? 5.215 6.299 -14.457 1.00 92.12 238 LEU A CA 1
ATOM 1850 C C . LEU A 1 238 ? 5.979 6.639 -15.744 1.00 92.12 238 LEU A C 1
ATOM 1852 O O . LEU A 1 238 ? 5.711 7.680 -16.334 1.00 92.12 238 LEU A O 1
ATOM 1856 N N . ASP A 1 239 ? 6.889 5.773 -16.197 1.00 90.56 239 ASP A N 1
ATOM 1857 C CA . ASP A 1 239 ? 7.627 5.950 -17.457 1.00 90.56 239 ASP A CA 1
ATOM 1858 C C . ASP A 1 239 ? 6.666 6.044 -18.652 1.00 90.56 239 ASP A C 1
ATOM 1860 O O . ASP A 1 239 ? 6.740 6.982 -19.444 1.00 90.56 239 ASP A O 1
ATOM 1864 N N . LYS A 1 240 ? 5.669 5.152 -18.707 1.00 84.00 240 LYS A N 1
ATOM 1865 C CA . LYS A 1 240 ? 4.637 5.172 -19.753 1.00 84.00 240 LYS A CA 1
ATOM 1866 C C . LYS A 1 240 ? 3.753 6.403 -19.688 1.00 84.00 240 LYS A C 1
ATOM 1868 O O . LYS A 1 240 ? 3.463 6.984 -20.730 1.00 84.00 240 LYS A O 1
ATOM 1873 N N . LEU A 1 241 ? 3.339 6.810 -18.487 1.00 86.38 241 LEU A N 1
ATOM 1874 C CA . LEU A 1 241 ? 2.573 8.043 -18.302 1.00 86.38 241 LEU A CA 1
ATOM 1875 C C . LEU A 1 241 ? 3.366 9.265 -18.772 1.00 86.38 241 LEU A C 1
ATOM 1877 O O . LEU A 1 241 ? 2.806 10.136 -19.427 1.00 86.38 241 LEU A O 1
ATOM 1881 N N . LEU A 1 242 ? 4.671 9.322 -18.502 1.00 88.38 242 LEU A N 1
ATOM 1882 C CA . LEU A 1 242 ? 5.516 10.405 -19.002 1.00 88.38 242 LEU A CA 1
ATOM 1883 C C . LEU A 1 242 ? 5.610 10.389 -20.527 1.00 88.38 242 LEU A C 1
ATOM 1885 O O . LEU A 1 242 ? 5.452 11.439 -21.143 1.00 88.38 242 LEU A O 1
ATOM 1889 N N . CYS A 1 243 ? 5.794 9.227 -21.154 1.00 82.94 243 CYS A N 1
ATOM 1890 C CA . CYS A 1 243 ? 5.789 9.127 -22.616 1.00 82.94 243 CYS A CA 1
ATOM 1891 C C . CYS A 1 243 ? 4.467 9.588 -23.231 1.00 82.94 243 CYS A C 1
ATOM 1893 O O . CYS A 1 243 ? 4.474 10.329 -24.212 1.00 82.94 243 CYS A O 1
ATOM 1895 N N . LEU A 1 244 ? 3.348 9.198 -22.625 1.00 79.19 244 LEU A N 1
ATOM 1896 C CA . LEU A 1 244 ? 2.012 9.676 -22.970 1.00 79.19 244 LEU A CA 1
ATOM 1897 C C . LEU A 1 244 ? 1.920 11.205 -22.921 1.00 79.19 244 LEU A C 1
ATOM 1899 O O . LEU A 1 244 ? 1.485 11.829 -23.885 1.00 79.19 244 LEU A O 1
ATOM 1903 N N . LEU A 1 245 ? 2.369 11.806 -21.820 1.00 80.88 245 LEU A N 1
ATOM 1904 C CA . LEU A 1 245 ? 2.294 13.251 -21.596 1.00 80.88 245 LEU A CA 1
ATOM 1905 C C . LEU A 1 245 ? 3.232 14.049 -22.514 1.00 80.88 245 LEU A C 1
ATOM 1907 O O . LEU A 1 245 ? 2.876 15.148 -22.931 1.00 80.88 245 LEU A O 1
ATOM 1911 N N . TYR A 1 246 ? 4.406 13.506 -22.853 1.00 79.88 246 TYR A N 1
ATOM 1912 C CA . TYR A 1 246 ? 5.362 14.158 -23.755 1.00 79.88 246 TYR A CA 1
ATOM 1913 C C . TYR A 1 246 ? 5.006 14.020 -25.238 1.00 79.88 246 TYR A C 1
ATOM 1915 O O . TYR A 1 246 ? 5.333 14.914 -26.020 1.00 79.88 246 TYR A O 1
ATOM 1923 N N . HIS A 1 247 ? 4.373 12.915 -25.639 1.00 73.25 247 HIS A N 1
ATOM 1924 C CA . HIS A 1 247 ? 4.183 12.579 -27.055 1.00 73.25 247 HIS A CA 1
ATOM 1925 C C . HIS A 1 247 ? 2.718 12.557 -27.513 1.00 73.25 247 HIS A C 1
ATOM 1927 O O . HIS A 1 247 ? 2.469 12.386 -28.705 1.00 73.25 247 HIS A O 1
ATOM 1933 N N . GLY A 1 248 ? 1.750 12.733 -26.608 1.00 61.56 248 GLY A N 1
ATOM 1934 C CA . GLY A 1 248 ? 0.327 12.900 -26.934 1.00 61.56 248 GLY A CA 1
ATOM 1935 C C . GLY A 1 248 ? -0.387 11.654 -27.478 1.00 61.56 248 GLY A C 1
ATOM 1936 O O . GLY A 1 248 ? -1.575 11.728 -27.762 1.00 61.56 248 GLY A O 1
ATOM 1937 N N . ASN A 1 249 ? 0.305 10.520 -27.622 1.00 56.91 249 ASN A N 1
ATOM 1938 C CA . ASN A 1 249 ? -0.250 9.233 -28.048 1.00 56.91 249 ASN A CA 1
ATOM 1939 C C . ASN A 1 249 ? 0.483 8.077 -27.347 1.00 56.91 249 ASN A C 1
ATOM 1941 O O . ASN A 1 249 ? 1.719 8.061 -27.305 1.00 56.91 249 ASN A O 1
ATOM 1945 N N . ILE A 1 250 ? -0.255 7.045 -26.908 1.00 51.72 250 ILE A N 1
ATOM 1946 C CA . ILE A 1 250 ? 0.307 5.687 -26.808 1.00 51.72 250 ILE A CA 1
ATOM 1947 C C . ILE A 1 250 ? 0.540 5.254 -28.251 1.00 51.72 250 ILE A C 1
ATOM 1949 O O . ILE A 1 250 ? -0.371 4.796 -28.935 1.00 51.72 250 ILE A O 1
ATOM 1953 N N . SER A 1 251 ? 1.748 5.477 -28.761 1.00 42.66 251 SER A N 1
ATOM 1954 C CA . SER A 1 251 ? 2.129 4.903 -30.045 1.00 42.66 251 SER A CA 1
ATOM 1955 C C . SER A 1 251 ? 1.891 3.394 -29.993 1.00 42.66 251 SER A C 1
ATOM 1957 O O . SER A 1 251 ? 2.227 2.736 -29.009 1.00 42.66 251 SER A O 1
ATOM 1959 N N . THR A 1 252 ? 1.355 2.829 -31.071 1.00 43.78 252 THR A N 1
ATOM 1960 C CA . THR A 1 252 ? 1.214 1.380 -31.277 1.00 43.78 252 THR A CA 1
ATOM 1961 C C . THR A 1 252 ? 2.566 0.649 -31.310 1.00 43.78 252 THR A C 1
ATOM 1963 O O . THR A 1 252 ? 2.605 -0.569 -31.474 1.00 43.78 252 THR A O 1
ATOM 1966 N N . HIS A 1 253 ? 3.683 1.371 -31.165 1.00 40.66 253 HIS A N 1
ATOM 1967 C CA . HIS A 1 253 ? 5.014 0.809 -30.996 1.00 40.66 253 HIS A CA 1
ATOM 1968 C C . HIS A 1 253 ? 5.304 0.484 -29.516 1.00 40.66 253 HIS A C 1
ATOM 1970 O O . HIS A 1 253 ? 5.246 1.374 -28.670 1.00 40.66 253 HIS A O 1
ATOM 1976 N N . PRO A 1 254 ? 5.689 -0.764 -29.188 1.00 47.81 254 PRO A N 1
ATOM 1977 C CA . PRO A 1 254 ? 5.825 -1.256 -27.811 1.00 47.81 254 PRO A CA 1
ATOM 1978 C C . PRO A 1 254 ? 6.968 -0.632 -26.982 1.00 47.81 254 PRO A C 1
ATOM 1980 O O . PRO A 1 254 ? 7.226 -1.094 -25.872 1.00 47.81 254 PRO A O 1
ATOM 1983 N N . ILE A 1 255 ? 7.665 0.394 -27.488 1.00 51.09 255 ILE A N 1
ATOM 1984 C CA . ILE A 1 255 ? 8.849 0.994 -26.852 1.00 51.09 255 ILE A CA 1
ATOM 1985 C C . ILE A 1 255 ? 8.905 2.510 -27.116 1.00 51.09 255 ILE A C 1
ATOM 1987 O O . ILE A 1 255 ? 9.870 3.021 -27.672 1.00 51.09 255 ILE A O 1
ATOM 1991 N N . ASN A 1 256 ? 7.868 3.251 -26.727 1.00 59.06 256 ASN A N 1
ATOM 1992 C CA . ASN A 1 256 ? 8.072 4.656 -26.367 1.00 59.06 256 ASN A CA 1
ATOM 1993 C C . ASN A 1 256 ? 8.260 4.693 -24.851 1.00 59.06 256 ASN A C 1
ATOM 1995 O O . ASN A 1 256 ? 7.281 4.639 -24.110 1.00 59.06 256 ASN A O 1
ATOM 1999 N N . THR A 1 257 ? 9.521 4.698 -24.417 1.00 69.19 257 THR A N 1
ATOM 2000 C CA . THR A 1 257 ? 9.936 4.779 -23.010 1.00 69.19 257 THR A CA 1
ATOM 2001 C C . THR A 1 257 ? 10.829 5.998 -22.820 1.00 69.19 257 THR A C 1
ATOM 2003 O O . THR A 1 257 ? 11.612 6.332 -23.712 1.00 69.19 257 THR A O 1
ATOM 2006 N N . LEU A 1 258 ? 10.723 6.678 -21.679 1.00 79.44 258 LEU A N 1
ATOM 2007 C CA . LEU A 1 258 ? 11.561 7.842 -21.379 1.00 79.44 258 LEU A CA 1
ATOM 2008 C C . LEU A 1 258 ? 12.942 7.371 -20.907 1.00 79.44 258 LEU A C 1
ATOM 2010 O O . LEU A 1 258 ? 13.970 7.963 -21.237 1.00 79.44 258 LEU A O 1
ATOM 2014 N N . ALA A 1 259 ? 12.969 6.286 -20.133 1.00 84.88 259 ALA A N 1
ATOM 2015 C CA . ALA A 1 259 ? 14.188 5.575 -19.786 1.00 84.88 259 ALA A CA 1
ATOM 2016 C C . ALA A 1 259 ? 14.751 4.777 -20.976 1.00 84.88 259 ALA A C 1
ATOM 2018 O O . ALA A 1 259 ? 14.039 4.418 -21.916 1.00 84.88 259 ALA A O 1
ATOM 2019 N N . SER A 1 260 ? 16.048 4.449 -20.907 1.00 86.75 260 SER A N 1
ATOM 2020 C CA . SER A 1 260 ? 16.680 3.594 -21.914 1.00 86.75 260 SER A CA 1
ATOM 2021 C C . SER A 1 260 ? 16.019 2.208 -21.946 1.00 86.75 260 SER A C 1
ATOM 2023 O O . SER A 1 260 ? 15.643 1.701 -20.882 1.00 86.75 260 SER A O 1
ATOM 2025 N N . PRO A 1 261 ? 15.932 1.543 -23.116 1.00 84.75 261 PRO A N 1
ATOM 2026 C CA . PRO A 1 261 ? 15.323 0.215 -23.224 1.00 84.75 261 PRO A CA 1
ATOM 2027 C C . PRO A 1 261 ? 15.889 -0.799 -22.220 1.00 84.75 261 PRO A C 1
ATOM 2029 O O . PRO A 1 261 ? 15.132 -1.520 -21.579 1.00 84.75 261 PRO A O 1
ATOM 2032 N N . ALA A 1 262 ? 17.205 -0.771 -21.987 1.00 85.88 262 ALA A N 1
ATOM 2033 C CA . ALA A 1 262 ? 17.872 -1.625 -21.004 1.00 85.88 262 ALA A CA 1
ATOM 2034 C C . ALA A 1 262 ? 17.410 -1.361 -19.557 1.00 85.88 262 ALA A C 1
ATOM 2036 O O . ALA A 1 262 ? 17.295 -2.290 -18.758 1.00 85.88 262 ALA A O 1
ATOM 2037 N N . THR A 1 263 ? 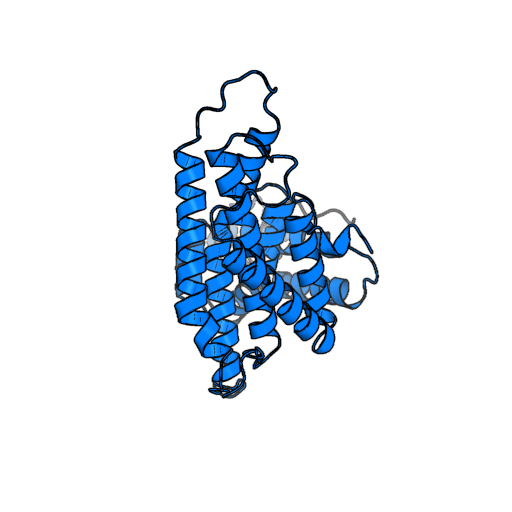17.121 -0.102 -19.210 1.00 89.69 263 THR A N 1
ATOM 2038 C CA . THR A 1 263 ? 16.605 0.265 -17.881 1.00 89.69 263 THR A CA 1
ATOM 2039 C C . THR A 1 263 ? 15.192 -0.277 -17.687 1.00 89.69 263 THR A C 1
ATOM 2041 O O . THR A 1 263 ? 14.893 -0.872 -16.653 1.00 89.69 263 THR A O 1
ATOM 2044 N N . VAL A 1 264 ? 14.334 -0.108 -18.694 1.00 88.31 264 VAL A N 1
ATOM 2045 C CA . VAL A 1 264 ? 12.945 -0.582 -18.655 1.00 88.31 264 VAL A CA 1
ATOM 2046 C C . VAL A 1 264 ? 12.886 -2.103 -18.597 1.00 88.31 264 VAL A C 1
ATOM 2048 O O . VAL A 1 264 ? 12.148 -2.663 -17.787 1.00 88.31 264 VAL A O 1
ATOM 2051 N N . GLU A 1 265 ? 13.702 -2.781 -19.403 1.00 87.00 265 GLU A N 1
ATOM 2052 C CA . GLU A 1 265 ? 13.835 -4.236 -19.365 1.00 87.00 265 GLU A CA 1
ATOM 2053 C C . GLU A 1 265 ? 14.304 -4.723 -17.988 1.00 87.00 265 GLU A C 1
ATOM 2055 O O . GLU A 1 265 ? 13.776 -5.703 -17.461 1.00 87.00 265 GLU A O 1
ATOM 2060 N N . ASN A 1 266 ? 15.235 -4.003 -17.354 1.00 88.81 266 ASN A N 1
ATOM 2061 C CA . ASN A 1 266 ? 15.660 -4.317 -15.996 1.00 88.81 266 ASN A CA 1
ATOM 2062 C C . ASN A 1 266 ? 14.514 -4.196 -14.981 1.00 88.81 266 ASN A C 1
ATOM 2064 O O . ASN A 1 266 ? 14.350 -5.089 -14.152 1.00 88.81 266 ASN A O 1
ATOM 2068 N N . TRP A 1 267 ? 13.686 -3.150 -15.058 1.00 92.38 267 TRP A N 1
ATOM 2069 C CA . TRP A 1 267 ? 12.518 -3.024 -14.178 1.00 92.38 267 TRP A CA 1
ATOM 2070 C C . TRP A 1 267 ? 11.503 -4.147 -14.387 1.00 92.38 267 TRP A C 1
ATOM 2072 O O . TRP A 1 267 ? 10.998 -4.695 -13.409 1.00 92.38 267 TRP A O 1
ATOM 2082 N N . TYR A 1 268 ? 11.235 -4.542 -15.635 1.00 89.81 268 TYR A N 1
ATOM 2083 C CA . TYR A 1 268 ? 10.376 -5.698 -15.918 1.00 89.81 268 TYR A CA 1
ATOM 2084 C C . TYR A 1 268 ? 10.930 -6.989 -15.325 1.00 89.81 268 TYR A C 1
ATOM 2086 O O . TYR A 1 268 ? 10.185 -7.733 -14.680 1.00 89.81 268 TYR A O 1
ATOM 2094 N N . ARG A 1 269 ? 12.229 -7.242 -15.515 1.00 89.25 269 ARG A N 1
ATOM 2095 C CA . ARG A 1 269 ? 12.909 -8.415 -14.958 1.00 89.25 269 ARG A CA 1
ATOM 2096 C C . ARG A 1 269 ? 12.773 -8.441 -13.439 1.00 89.25 269 ARG A C 1
ATOM 2098 O O . ARG A 1 269 ? 12.276 -9.422 -12.902 1.00 89.25 269 ARG A O 1
ATOM 2105 N N . ARG A 1 270 ? 13.119 -7.340 -12.764 1.00 91.56 270 ARG A N 1
ATOM 2106 C CA . ARG A 1 270 ? 13.007 -7.210 -11.302 1.00 91.56 270 ARG A CA 1
ATOM 2107 C C . ARG A 1 270 ? 11.585 -7.413 -10.807 1.00 91.56 270 ARG A C 1
ATOM 2109 O O . ARG A 1 270 ? 11.376 -8.193 -9.889 1.00 91.56 270 ARG A O 1
ATOM 2116 N N . ALA A 1 271 ? 10.605 -6.761 -11.432 1.00 92.44 271 ALA A N 1
ATOM 2117 C CA . ALA A 1 271 ? 9.205 -6.915 -11.051 1.00 92.44 271 ALA A CA 1
ATOM 2118 C C . ALA A 1 271 ? 8.738 -8.376 -11.158 1.00 92.44 271 ALA A C 1
ATOM 2120 O O . ALA A 1 271 ? 8.056 -8.861 -10.256 1.00 92.44 271 ALA A O 1
ATOM 2121 N N . SER A 1 272 ? 9.142 -9.071 -12.226 1.00 90.94 272 SER A N 1
ATOM 2122 C CA . SER A 1 272 ? 8.774 -10.470 -12.480 1.00 90.94 272 SER A CA 1
ATOM 2123 C C . SER A 1 272 ? 9.458 -11.421 -11.498 1.00 90.94 272 SER A C 1
ATOM 2125 O O . SER A 1 272 ? 8.775 -12.173 -10.809 1.00 90.94 272 SER A O 1
ATOM 2127 N N . THR A 1 273 ? 10.782 -11.323 -11.343 1.00 91.88 273 THR A N 1
ATOM 2128 C CA . THR A 1 273 ? 11.553 -12.151 -10.401 1.00 91.88 273 THR A CA 1
ATOM 2129 C C . THR A 1 273 ? 11.095 -11.943 -8.955 1.00 91.88 273 THR A C 1
ATOM 2131 O O . THR A 1 273 ? 10.927 -12.907 -8.211 1.00 91.88 273 THR A O 1
ATOM 2134 N N . ALA A 1 274 ? 10.824 -10.697 -8.556 1.00 94.69 274 ALA A N 1
ATOM 2135 C CA . ALA A 1 274 ? 10.284 -10.386 -7.237 1.00 94.69 274 ALA A CA 1
ATOM 2136 C C . ALA A 1 274 ? 8.894 -11.002 -7.022 1.00 94.69 274 ALA A C 1
ATOM 2138 O O . ALA A 1 274 ? 8.605 -11.530 -5.948 1.00 94.69 274 ALA A O 1
ATOM 2139 N N . PHE A 1 275 ? 8.026 -10.944 -8.036 1.00 94.38 275 PHE A N 1
ATOM 2140 C CA . PHE A 1 275 ? 6.690 -11.527 -7.963 1.00 94.38 275 PHE A CA 1
ATOM 2141 C C . PHE A 1 275 ? 6.735 -13.054 -7.839 1.00 94.38 275 PHE A C 1
ATOM 2143 O O . PHE A 1 275 ? 6.051 -13.606 -6.978 1.00 94.38 275 PHE A O 1
ATOM 2150 N N . GLU A 1 276 ? 7.563 -13.725 -8.643 1.00 93.69 276 GLU A N 1
ATOM 2151 C CA . GLU A 1 276 ? 7.775 -15.180 -8.585 1.00 93.69 276 GLU A CA 1
ATOM 2152 C C . GLU A 1 276 ? 8.305 -15.623 -7.216 1.00 93.69 276 GLU A C 1
ATOM 2154 O O . GLU A 1 276 ? 7.810 -16.594 -6.634 1.00 93.69 276 GLU A O 1
ATOM 2159 N N . PHE A 1 277 ? 9.256 -14.868 -6.656 1.00 94.94 277 PHE A N 1
ATOM 2160 C CA . PHE A 1 277 ? 9.745 -15.090 -5.298 1.00 94.94 277 PHE A CA 1
ATOM 2161 C C . PHE A 1 277 ? 8.610 -14.981 -4.268 1.00 94.94 277 PHE A C 1
ATOM 2163 O O . PHE A 1 277 ? 8.374 -15.917 -3.508 1.00 94.94 277 PHE A O 1
ATOM 2170 N N . VAL A 1 278 ? 7.843 -13.883 -4.278 1.00 96.19 278 VAL A N 1
ATOM 2171 C CA . VAL A 1 278 ? 6.720 -13.688 -3.340 1.00 96.19 278 VAL A CA 1
ATOM 2172 C C . VAL A 1 278 ? 5.661 -14.781 -3.498 1.00 96.19 278 VAL A C 1
ATOM 2174 O O . VAL A 1 278 ? 5.103 -15.237 -2.502 1.00 96.19 278 VAL A O 1
ATOM 2177 N N . GLN A 1 279 ? 5.387 -15.219 -4.728 1.00 94.00 279 GLN A N 1
ATOM 2178 C CA . GLN A 1 279 ? 4.451 -16.304 -5.017 1.00 94.00 279 GLN A CA 1
ATOM 2179 C C . GLN A 1 279 ? 4.899 -17.642 -4.433 1.00 94.00 279 GLN A C 1
ATOM 2181 O O . GLN A 1 279 ? 4.054 -18.389 -3.934 1.00 94.00 279 GLN A O 1
ATOM 2186 N N . THR A 1 280 ? 6.201 -17.913 -4.469 1.00 94.50 280 THR A N 1
ATOM 2187 C CA . THR A 1 280 ? 6.798 -19.129 -3.908 1.00 94.50 280 THR A CA 1
ATOM 2188 C C . THR A 1 280 ? 6.785 -19.101 -2.378 1.00 94.50 280 THR A C 1
ATOM 2190 O O . THR A 1 280 ? 6.410 -20.089 -1.754 1.00 94.50 280 THR A O 1
ATOM 2193 N N . GLU A 1 281 ? 7.114 -17.957 -1.773 1.00 95.19 281 GLU A N 1
ATOM 2194 C CA . GLU A 1 281 ? 7.199 -17.808 -0.312 1.00 95.19 281 GLU A CA 1
ATOM 2195 C C . GLU A 1 281 ? 5.831 -17.684 0.372 1.00 95.19 281 GLU A C 1
ATOM 2197 O O . GLU A 1 281 ? 5.618 -18.181 1.478 1.00 95.19 281 GLU A O 1
ATOM 2202 N N . SER A 1 282 ? 4.880 -16.979 -0.247 1.00 93.38 282 SER A N 1
ATOM 2203 C CA . SER A 1 282 ? 3.590 -16.693 0.377 1.00 93.38 282 SER A CA 1
ATOM 2204 C C . SER A 1 282 ? 2.489 -16.465 -0.648 1.00 93.38 282 SER A C 1
ATOM 2206 O O . SER A 1 282 ? 2.292 -15.368 -1.178 1.00 93.38 282 SER A O 1
ATOM 2208 N N . THR A 1 283 ? 1.648 -17.483 -0.828 1.00 87.62 283 THR A N 1
ATOM 2209 C CA . THR A 1 283 ? 0.414 -17.363 -1.619 1.00 87.62 283 THR A CA 1
ATOM 2210 C C . THR A 1 283 ? -0.497 -16.249 -1.091 1.00 87.62 283 THR A C 1
ATOM 2212 O O . THR A 1 283 ? -1.166 -15.571 -1.872 1.00 87.62 283 THR A O 1
ATOM 2215 N N . PHE A 1 284 ? -0.484 -16.009 0.225 1.00 87.62 284 PHE A N 1
ATOM 2216 C CA . PHE A 1 284 ? -1.251 -14.945 0.867 1.00 87.62 284 PHE A CA 1
ATOM 2217 C C . PHE A 1 284 ? -0.764 -13.548 0.458 1.00 87.62 284 PHE A C 1
ATOM 2219 O O . PHE A 1 284 ? -1.589 -12.698 0.126 1.00 87.62 284 PHE A O 1
ATOM 2226 N N . ALA A 1 285 ? 0.553 -13.311 0.425 1.00 90.75 285 ALA A N 1
ATOM 2227 C CA . ALA A 1 285 ? 1.124 -12.033 -0.012 1.00 90.75 285 ALA A CA 1
ATOM 2228 C C . ALA A 1 285 ? 1.057 -11.842 -1.539 1.00 90.75 285 ALA A C 1
ATOM 2230 O O . ALA A 1 285 ? 0.861 -10.725 -2.022 1.00 90.75 285 ALA A O 1
ATOM 2231 N N . ALA A 1 286 ? 1.165 -12.929 -2.305 1.00 90.12 286 ALA A N 1
ATOM 2232 C CA . ALA A 1 286 ? 1.152 -12.890 -3.764 1.00 90.12 286 ALA A CA 1
ATOM 2233 C C . ALA A 1 286 ? -0.220 -12.540 -4.355 1.00 90.12 286 ALA A C 1
ATOM 2235 O O . ALA A 1 286 ? -0.290 -11.838 -5.363 1.00 90.12 286 ALA A O 1
ATOM 2236 N N . LYS A 1 287 ? -1.320 -12.978 -3.722 1.00 86.88 287 LYS A N 1
ATOM 2237 C CA . LYS A 1 287 ? -2.694 -12.663 -4.159 1.00 86.88 287 LYS A CA 1
ATOM 2238 C C . LYS A 1 287 ? -2.949 -11.151 -4.336 1.00 86.88 287 LYS A C 1
ATOM 2240 O O . LYS A 1 287 ? -3.314 -10.747 -5.444 1.00 86.88 287 LYS A O 1
ATOM 2245 N N . PRO A 1 288 ? -2.787 -10.295 -3.304 1.00 85.38 288 PRO A N 1
ATOM 2246 C CA . PRO A 1 288 ? -3.022 -8.861 -3.446 1.00 85.38 288 PRO A CA 1
ATOM 2247 C C . PRO A 1 288 ? -1.980 -8.197 -4.351 1.00 85.38 288 PRO A C 1
ATOM 2249 O O . PRO A 1 288 ? -2.332 -7.284 -5.098 1.00 85.38 288 PRO A O 1
ATOM 2252 N N . LEU A 1 289 ? -0.733 -8.681 -4.338 1.00 89.31 289 LEU A N 1
ATOM 2253 C CA . LEU A 1 289 ? 0.336 -8.171 -5.193 1.00 89.31 289 LEU A CA 1
ATOM 2254 C C . LEU A 1 289 ? 0.018 -8.372 -6.682 1.00 89.31 289 LEU A C 1
ATOM 2256 O O . LEU A 1 289 ? 0.047 -7.409 -7.445 1.00 89.31 289 LEU A O 1
ATOM 2260 N N . GLY A 1 290 ? -0.368 -9.584 -7.087 1.00 85.50 290 GLY A N 1
ATOM 2261 C CA . GLY A 1 290 ? -0.702 -9.901 -8.479 1.00 85.50 290 GLY A CA 1
ATOM 2262 C C . GLY A 1 290 ? -1.899 -9.102 -8.991 1.00 85.50 290 GLY A C 1
ATOM 2263 O O . GLY A 1 290 ? -1.906 -8.641 -10.131 1.00 85.50 290 GLY A O 1
ATOM 2264 N N . ILE A 1 291 ? -2.888 -8.857 -8.127 1.00 79.25 291 ILE A N 1
ATOM 2265 C CA . ILE A 1 291 ? -4.033 -8.008 -8.471 1.00 79.25 291 ILE A CA 1
ATOM 2266 C C . ILE A 1 291 ? -3.607 -6.554 -8.635 1.00 79.25 291 ILE A C 1
ATOM 2268 O O . ILE A 1 291 ? -3.986 -5.943 -9.633 1.00 79.25 291 ILE A O 1
ATOM 2272 N N . GLY A 1 292 ? -2.790 -6.019 -7.724 1.00 76.62 292 GLY A N 1
ATOM 2273 C CA . GLY A 1 292 ? -2.229 -4.675 -7.860 1.00 76.62 292 GLY A CA 1
ATOM 2274 C C . GLY A 1 292 ? -1.468 -4.514 -9.177 1.00 76.62 292 GLY A C 1
ATOM 2275 O O . GLY A 1 292 ? -1.771 -3.609 -9.950 1.00 76.62 292 GLY A O 1
ATOM 2276 N N . ILE A 1 293 ? -0.565 -5.448 -9.490 1.00 78.56 293 ILE A N 1
ATOM 2277 C CA . ILE A 1 293 ? 0.181 -5.465 -10.758 1.00 78.56 293 ILE A CA 1
ATOM 2278 C C . ILE A 1 293 ? -0.777 -5.477 -11.951 1.00 78.56 293 ILE A C 1
ATOM 2280 O O . ILE A 1 293 ? -0.644 -4.641 -12.838 1.00 78.56 293 ILE A O 1
ATOM 2284 N N . SER A 1 294 ? -1.777 -6.365 -11.958 1.00 71.69 294 SER A N 1
ATOM 2285 C CA . SER A 1 294 ? -2.746 -6.449 -13.058 1.00 71.69 294 SER A CA 1
ATOM 2286 C C . SER A 1 294 ? -3.572 -5.171 -13.231 1.00 71.69 294 SER A C 1
ATOM 2288 O O . SER A 1 294 ? -3.889 -4.808 -14.358 1.00 71.69 294 SER A O 1
ATOM 2290 N N . GLN A 1 295 ? -3.884 -4.454 -12.147 1.00 66.31 295 GLN A N 1
ATOM 2291 C CA . GLN A 1 295 ? -4.612 -3.186 -12.209 1.00 66.31 295 GLN A CA 1
ATOM 2292 C C . GLN A 1 295 ? -3.756 -2.090 -12.844 1.00 66.31 295 GLN A C 1
ATOM 2294 O O . GLN A 1 295 ? -4.240 -1.399 -13.737 1.00 66.31 295 GLN A O 1
ATOM 2299 N N . PHE A 1 296 ? -2.479 -1.988 -12.466 1.00 59.16 296 PHE A N 1
ATOM 2300 C CA . PHE A 1 296 ? -1.553 -1.033 -13.083 1.00 59.16 296 PHE A CA 1
ATOM 2301 C C . PHE A 1 296 ? -1.145 -1.438 -14.512 1.00 59.16 296 PHE A C 1
ATOM 2303 O O . PHE A 1 296 ? -0.870 -0.568 -15.330 1.00 59.16 296 PHE A O 1
ATOM 2310 N N . GLN A 1 297 ? -1.162 -2.737 -14.842 1.00 57.16 297 GLN A N 1
ATOM 2311 C CA . GLN A 1 297 ? -0.873 -3.269 -16.180 1.00 57.16 297 GLN A CA 1
ATOM 2312 C C . GLN A 1 297 ? -2.086 -3.305 -17.124 1.00 57.16 297 GLN A C 1
ATOM 2314 O O . GLN A 1 297 ? -1.899 -3.336 -18.332 1.00 57.16 297 GLN A O 1
ATOM 2319 N N . SER A 1 298 ? -3.328 -3.303 -16.632 1.00 43.78 298 SER A N 1
ATOM 2320 C CA . SER A 1 298 ? -4.526 -3.319 -17.496 1.00 43.78 298 SER A CA 1
ATOM 2321 C C . SER A 1 298 ? -4.700 -2.040 -18.327 1.00 43.78 298 SER A C 1
ATOM 2323 O O . SER A 1 298 ? -5.393 -2.051 -19.340 1.00 43.78 298 SER A O 1
ATOM 2325 N N . SER A 1 299 ? -4.004 -0.968 -17.947 1.00 39.12 299 SER A N 1
ATOM 2326 C CA . SER A 1 299 ? -3.873 0.300 -18.675 1.00 39.12 299 SER A CA 1
ATOM 2327 C C . SER A 1 299 ? -2.685 0.313 -19.657 1.00 39.12 299 SER A C 1
ATOM 2329 O O . SER A 1 299 ? -2.298 1.371 -20.147 1.00 39.12 299 SER A O 1
ATOM 2331 N N . ILE A 1 300 ? -2.041 -0.837 -19.897 1.00 40.06 300 ILE A N 1
ATOM 2332 C CA . ILE A 1 300 ? -0.715 -0.948 -20.515 1.00 40.06 300 ILE A CA 1
ATOM 2333 C C . ILE A 1 300 ? -0.659 -2.157 -21.487 1.00 40.06 300 ILE A C 1
ATOM 2335 O O . ILE A 1 300 ? -1.012 -3.270 -21.099 1.00 40.06 300 ILE A O 1
ATOM 2339 N N . PRO A 1 301 ? -0.126 -2.024 -22.720 1.00 37.28 301 PRO A N 1
ATOM 2340 C CA . PRO A 1 301 ? 0.144 -3.176 -23.588 1.00 37.28 301 PRO A CA 1
ATOM 2341 C C . PRO A 1 301 ? 1.282 -4.066 -23.054 1.00 37.28 301 PRO A C 1
ATOM 2343 O O . PRO A 1 301 ? 2.273 -3.574 -22.504 1.00 37.28 301 PRO A O 1
ATOM 2346 N N . LYS A 1 302 ? 1.153 -5.386 -23.241 1.00 35.38 302 LYS A N 1
ATOM 2347 C CA . LYS A 1 302 ? 2.142 -6.396 -22.821 1.00 35.38 302 LYS A CA 1
ATOM 2348 C C . LYS A 1 302 ? 3.435 -6.331 -23.663 1.00 35.38 302 LYS A C 1
ATOM 2350 O O . LYS A 1 302 ? 3.372 -5.953 -24.831 1.00 35.38 302 LYS A O 1
ATOM 2355 N N . PRO A 1 303 ? 4.598 -6.746 -23.119 1.00 41.97 303 PRO A N 1
ATOM 2356 C CA . PRO A 1 303 ? 5.830 -6.903 -23.895 1.00 41.97 303 PRO A CA 1
ATOM 2357 C C . PRO A 1 303 ? 5.680 -7.946 -25.016 1.00 41.97 303 PRO A C 1
ATOM 2359 O O . PRO A 1 303 ? 5.032 -8.975 -24.824 1.00 41.97 303 PRO A O 1
ATOM 2362 N N . LEU A 1 304 ? 6.357 -7.723 -26.151 1.00 38.53 304 LEU A N 1
ATOM 2363 C CA . LEU A 1 304 ? 6.342 -8.587 -27.346 1.00 38.53 304 LEU A CA 1
ATOM 2364 C C . LEU A 1 304 ? 6.642 -10.074 -27.063 1.00 38.53 304 LEU A C 1
ATOM 2366 O O . LEU A 1 304 ? 6.081 -10.941 -27.727 1.00 38.53 304 LEU A O 1
ATOM 2370 N N . ALA A 1 305 ? 7.462 -10.389 -26.055 1.00 40.41 305 ALA A N 1
ATOM 2371 C CA . ALA A 1 305 ? 7.787 -11.773 -25.690 1.00 40.41 305 ALA A CA 1
ATOM 2372 C C . ALA A 1 305 ? 6.574 -12.582 -25.180 1.00 40.41 305 ALA A C 1
ATOM 2374 O O . ALA A 1 305 ? 6.589 -13.804 -25.253 1.00 40.41 305 ALA A O 1
ATOM 2375 N N . MET A 1 306 ? 5.513 -11.913 -24.708 1.00 36.47 306 MET A N 1
ATOM 2376 C CA . MET A 1 306 ? 4.256 -12.547 -24.282 1.00 36.47 306 MET A CA 1
ATOM 2377 C C . MET A 1 306 ? 3.122 -12.416 -25.313 1.00 36.47 306 MET A C 1
ATOM 2379 O O . MET A 1 306 ? 1.994 -12.804 -25.019 1.00 36.47 306 MET A O 1
ATOM 2383 N N . MET A 1 307 ? 3.379 -11.827 -26.488 1.00 31.59 307 MET A N 1
ATOM 2384 C CA . MET A 1 307 ? 2.413 -11.770 -27.600 1.00 31.59 307 MET A CA 1
ATOM 2385 C C . MET A 1 307 ? 2.649 -12.871 -28.643 1.00 31.59 307 MET A C 1
ATOM 2387 O O . MET A 1 307 ? 1.771 -13.115 -29.462 1.00 31.59 307 MET A O 1
ATOM 2391 N N . ASN A 1 308 ? 3.801 -13.548 -28.582 1.00 31.19 308 ASN A N 1
ATOM 2392 C CA . ASN A 1 308 ? 4.183 -14.641 -29.480 1.00 31.19 308 ASN A CA 1
ATOM 2393 C C . ASN A 1 308 ? 4.275 -16.009 -28.766 1.00 31.19 308 ASN A C 1
ATOM 2395 O O . ASN A 1 308 ? 4.949 -16.905 -29.272 1.00 31.19 308 ASN A O 1
ATOM 2399 N N . ALA A 1 309 ? 3.632 -16.161 -27.602 1.00 30.44 309 ALA A N 1
ATOM 2400 C CA . ALA A 1 309 ? 3.510 -17.422 -26.866 1.00 30.44 309 ALA A CA 1
ATOM 2401 C C . ALA A 1 309 ? 2.036 -17.753 -26.614 1.00 30.44 309 ALA A C 1
ATOM 2403 O O . ALA A 1 309 ? 1.288 -16.817 -26.245 1.00 30.44 309 ALA A O 1
#